Protein AF-0000000082643698 (afdb_homodimer)

pLDDT: mean 90.29, std 14.69, range [41.0, 98.88]

Secondary structure (DSSP, 8-state):
-B--TTS---TTSS--S--EEEE--SSEEEEEE-TT--EEEEE--SSS--EEEEE-TTEE--TTT--TT---TT----SEE-TTS---EEEEEEETTEEEEEETTTTEEEEEETTTTEEEEEEBSS--EEEEEEETTEEEEEE-TTSSSS---TT-S-EEEEEPP---/-B--TTS---TTSS--S--EEEE--SSEEEEEE-TT--EEEEE--SSS--EEEEE-TTEE--TTT--TT---TT----SEE-TTS---EEEEEEETTEEEEEETTTTEEEEEETTTTEEEEEEBSS--EEEEEEETTEEEEEE-TTSSSS---TT-S-EEEEEPP---

Solvent-accessible surface area (backbone atoms only — not comparable to full-atom values): 17062 Å² total; per-residue (Å²): 105,68,37,38,75,81,50,42,47,41,89,85,34,85,58,85,65,71,34,57,31,26,31,15,37,45,27,44,37,16,61,31,57,46,97,88,67,50,37,33,36,24,17,33,38,93,79,26,30,17,33,36,33,74,61,47,82,70,34,33,41,32,37,91,80,42,58,48,87,46,85,54,90,83,42,48,64,50,78,41,52,44,54,87,40,57,39,44,37,19,14,30,27,57,58,96,66,30,40,40,32,17,9,38,72,55,18,21,30,35,38,34,37,66,84,79,69,47,69,47,78,55,38,45,54,61,48,21,18,30,24,43,43,70,56,93,67,29,35,35,37,31,26,26,19,63,66,81,80,44,78,62,56,89,55,46,14,36,34,34,48,40,68,56,68,88,80,123,103,67,37,36,76,83,50,43,48,40,87,83,36,84,60,86,66,70,34,58,31,25,32,16,35,45,27,42,36,17,60,30,56,47,96,87,69,49,37,33,36,24,18,35,38,92,78,24,31,18,32,36,33,74,60,48,82,71,32,32,42,33,37,92,79,41,58,50,87,45,84,53,90,83,40,49,62,50,76,42,52,44,53,88,40,57,38,43,39,19,13,29,29,57,58,94,65,28,39,40,33,17,9,39,71,56,18,21,30,36,38,34,36,64,84,79,70,48,71,47,78,56,37,46,53,61,48,22,18,29,24,43,43,68,57,95,68,29,36,33,37,30,23,26,18,62,68,80,80,44,79,60,58,91,54,47,14,36,33,36,47,40,68,56,69,88,80,123

Radius of gyration: 19.07 Å; Cα contacts (8 Å, |Δi|>4): 976; chains: 2; bounding box: 50×53×41 Å

InterPro domains:
  IPR011041 Soluble quinoprotein glucose/sorbosone dehydrogenase, beta-propeller domain superfamily [SSF50952] (6-149)
  IPR011042 Six-bladed beta-propeller, TolB-like [G3DSA:2.120.10.30] (1-164)
  IPR012938 Glucose/Sorbosone dehydrogenase [PF07995] (1-149)

Sequence (336 aa):
MRMNLDGTIPDDNPYSNSLVYSYGHRNPQGLAWDEAGQLYSSEHGSSAHDEINLIKPKGNYGWPFIQGNEKEDGMIAPLFHSGDHTWAPSGIAYHNGILYVAQLRGEGVLAFDLKNKTYKQIVSNVGRVRDIFILRDHLFFVTNNTDGRGVPSNHDDKFIKMPIPKAFMRMNLDGTIPDDNPYSNSLVYSYGHRNPQGLAWDEAGQLYSSEHGSSAHDEINLIKPKGNYGWPFIQGNEKEDGMIAPLFHSGDHTWAPSGIAYHNGILYVAQLRGEGVLAFDLKNKTYKQIVSNVGRVRDIFILRDHLFFVTNNTDGRGVPSNHDDKFIKMPIPKAF

Organism: NCBI:txid247480

Structure (mmCIF, N/CA/C/O backbone):
data_AF-0000000082643698-model_v1
#
loop_
_entity.id
_entity.type
_entity.pdbx_description
1 polymer 'Glucose/arabinose dehydrogenase'
#
loop_
_atom_site.group_PDB
_atom_site.id
_atom_site.type_symbol
_atom_site.label_atom_id
_atom_site.label_alt_id
_atom_site.label_comp_id
_atom_site.label_asym_id
_atom_site.label_entity_id
_atom_site.label_seq_id
_atom_site.pdbx_PDB_ins_code
_atom_site.Cartn_x
_atom_site.Cartn_y
_atom_site.Cartn_z
_atom_site.occupancy
_atom_site.B_iso_or_equiv
_atom_site.auth_seq_id
_atom_site.auth_comp_id
_atom_site.auth_asym_id
_atom_site.auth_atom_id
_atom_site.pdbx_PDB_model_num
ATOM 1 N N . MET A 1 1 ? 20.328 10.984 -3.26 1 45.41 1 MET A N 1
ATOM 2 C CA . MET A 1 1 ? 19.969 12.18 -2.498 1 45.41 1 MET A CA 1
ATOM 3 C C . MET A 1 1 ? 19.828 11.852 -1.015 1 45.41 1 MET A C 1
ATOM 5 O O . MET A 1 1 ? 19.25 10.82 -0.654 1 45.41 1 MET A O 1
ATOM 9 N N . ARG A 1 2 ? 20.734 12.492 -0.299 1 48.81 2 ARG A N 1
ATOM 10 C CA . ARG A 1 2 ? 20.781 12.227 1.136 1 48.81 2 ARG A CA 1
ATOM 11 C C . ARG A 1 2 ? 19.875 13.188 1.899 1 48.81 2 ARG A C 1
ATOM 13 O O . ARG A 1 2 ? 19.828 14.375 1.588 1 48.81 2 ARG A O 1
ATOM 20 N N . MET A 1 3 ? 18.719 12.758 2.324 1 50.44 3 MET A N 1
ATOM 21 C CA . MET A 1 3 ? 17.969 13.578 3.264 1 50.44 3 MET A CA 1
ATOM 22 C C . MET A 1 3 ? 18.406 13.312 4.699 1 50.44 3 MET A C 1
ATOM 24 O O . MET A 1 3 ? 18.844 12.211 5.023 1 50.44 3 MET A O 1
ATOM 28 N N . ASN A 1 4 ? 18.734 14.367 5.328 1 47 4 ASN A N 1
ATOM 29 C CA . ASN A 1 4 ? 18.938 14.164 6.758 1 47 4 ASN A CA 1
ATOM 30 C C . ASN A 1 4 ? 17.75 13.461 7.402 1 47 4 ASN A C 1
ATOM 32 O O . ASN A 1 4 ? 16.625 13.539 6.895 1 47 4 ASN A O 1
ATOM 36 N N . LEU A 1 5 ? 18 12.703 8.422 1 43.34 5 LEU A N 1
ATOM 37 C CA . LEU A 1 5 ? 17 11.945 9.148 1 43.34 5 LEU A CA 1
ATOM 38 C C . LEU A 1 5 ? 15.797 12.82 9.492 1 43.34 5 LEU A C 1
ATOM 40 O O . LEU A 1 5 ? 14.672 12.32 9.617 1 43.34 5 LEU A O 1
ATOM 44 N N . ASP A 1 6 ? 16.062 14.047 9.758 1 41.44 6 ASP A N 1
ATOM 45 C CA . ASP A 1 6 ? 14.992 14.945 10.18 1 41.44 6 ASP A CA 1
ATOM 46 C C . ASP A 1 6 ? 14.219 15.492 8.984 1 41.44 6 ASP A C 1
ATOM 48 O O . ASP A 1 6 ? 13.375 16.375 9.133 1 41.44 6 ASP A O 1
ATOM 52 N N . GLY A 1 7 ? 14.375 14.883 7.84 1 48.72 7 GLY A N 1
ATOM 53 C CA . GLY A 1 7 ? 13.703 15.312 6.621 1 48.72 7 GLY A CA 1
ATOM 54 C C . GLY A 1 7 ? 14.398 16.469 5.934 1 48.72 7 GLY A C 1
ATOM 55 O O . GLY A 1 7 ? 14 16.891 4.844 1 48.72 7 GLY A O 1
ATOM 56 N N . THR A 1 8 ? 15.32 17.094 6.762 1 50.56 8 THR A N 1
ATOM 57 C CA . THR A 1 8 ? 16.016 18.25 6.191 1 50.56 8 THR A CA 1
ATOM 58 C C . THR A 1 8 ? 17.094 17.797 5.207 1 50.56 8 THR A C 1
ATOM 60 O O . THR A 1 8 ? 17.438 16.625 5.164 1 50.56 8 THR A O 1
ATOM 63 N N . ILE A 1 9 ? 17.047 18.531 4.047 1 52.75 9 ILE A N 1
ATOM 64 C CA . ILE A 1 9 ? 18.047 18.312 3.006 1 52.75 9 ILE A CA 1
ATOM 65 C C . ILE A 1 9 ? 19.422 18.797 3.486 1 52.75 9 ILE A C 1
ATOM 67 O O . ILE A 1 9 ? 19.531 19.906 4.031 1 52.75 9 ILE A O 1
ATOM 71 N N . PRO A 1 10 ? 20.359 17.938 3.656 1 52.38 10 PRO A N 1
ATOM 72 C CA . PRO A 1 10 ? 21.688 18.453 4.008 1 52.38 10 PRO A CA 1
ATOM 73 C C . PRO A 1 10 ? 22.047 19.719 3.232 1 52.38 10 PRO A C 1
ATOM 75 O O . PRO A 1 10 ? 21.531 19.953 2.139 1 52.38 10 PRO A O 1
ATOM 78 N N . ASP A 1 11 ? 22.688 20.594 3.926 1 48.66 11 ASP A N 1
ATOM 79 C CA . ASP A 1 11 ? 23.188 21.859 3.375 1 48.66 11 ASP A CA 1
ATOM 80 C C . ASP A 1 11 ? 23.688 21.672 1.947 1 48.66 11 ASP A C 1
ATOM 82 O O . ASP A 1 11 ? 23.625 22.594 1.134 1 48.66 11 ASP A O 1
ATOM 86 N N . ASP A 1 12 ? 24.281 20.531 1.711 1 46.25 12 ASP A N 1
ATOM 87 C CA . ASP A 1 12 ? 24.875 20.359 0.384 1 46.25 12 ASP A CA 1
ATOM 88 C C . ASP A 1 12 ? 23.812 19.891 -0.619 1 46.25 12 ASP A C 1
ATOM 90 O O . ASP A 1 12 ? 24.141 19.562 -1.762 1 46.25 12 ASP A O 1
ATOM 94 N N . ASN A 1 13 ? 22.656 19.609 -0.076 1 50 13 ASN A N 1
ATOM 95 C CA . ASN A 1 13 ? 21.578 19.25 -0.992 1 50 13 ASN A CA 1
ATOM 96 C C . ASN A 1 13 ? 21.078 20.469 -1.776 1 50 13 ASN A C 1
ATOM 98 O O . ASN A 1 13 ? 20.75 21.5 -1.189 1 50 13 ASN A O 1
ATOM 102 N N . PRO A 1 14 ? 21.391 20.547 -2.994 1 46 14 PRO A N 1
ATOM 103 C CA . PRO A 1 14 ? 21.047 21.719 -3.811 1 46 14 PRO A CA 1
ATOM 104 C C . PRO A 1 14 ? 19.594 22.156 -3.613 1 46 14 PRO A C 1
ATOM 106 O O . PRO A 1 14 ? 19.188 23.219 -4.117 1 46 14 PRO A O 1
ATOM 109 N N . TYR A 1 15 ? 18.719 21.203 -3.123 1 49.41 15 TYR A N 1
ATOM 110 C CA . TYR A 1 15 ? 17.344 21.688 -3.037 1 49.41 15 TYR A CA 1
ATOM 111 C C . TYR A 1 15 ? 17.109 22.422 -1.725 1 49.41 15 TYR A C 1
ATOM 113 O O . TYR A 1 15 ? 17.391 21.891 -0.647 1 49.41 15 TYR A O 1
ATOM 121 N N . SER A 1 16 ? 17.312 23.625 -1.645 1 49.94 16 SER A N 1
ATOM 122 C CA . SER A 1 16 ? 17.156 24.547 -0.53 1 49.94 16 SER A CA 1
ATOM 123 C C . SER A 1 16 ? 15.93 24.188 0.311 1 49.94 16 SER A C 1
ATOM 125 O O . SER A 1 16 ? 15.898 24.453 1.514 1 49.94 16 SER A O 1
ATOM 127 N N . ASN A 1 17 ? 14.758 23.781 -0.276 1 61 17 ASN A N 1
ATOM 128 C CA . ASN A 1 17 ? 13.438 23.781 0.348 1 61 17 ASN A CA 1
ATOM 129 C C . ASN A 1 17 ? 13.047 22.375 0.827 1 61 17 ASN A C 1
ATOM 131 O O . ASN A 1 17 ? 13.594 21.391 0.362 1 61 17 ASN A O 1
ATOM 135 N N . SER A 1 18 ? 12.414 22.312 1.98 1 73.44 18 SER A N 1
ATOM 136 C CA . SER A 1 18 ? 11.93 21.109 2.654 1 73.44 18 SER A CA 1
ATOM 137 C C . SER A 1 18 ? 11.25 20.156 1.673 1 73.44 18 SER A C 1
ATOM 139 O O . SER A 1 18 ? 10.461 20.594 0.824 1 73.44 18 SER A O 1
ATOM 141 N N . LEU A 1 19 ? 11.719 18.891 1.665 1 87.44 19 LEU A N 1
ATOM 142 C CA . LEU A 1 19 ? 11.07 17.875 0.851 1 87.44 19 LEU A CA 1
ATOM 143 C C . LEU A 1 19 ? 9.773 17.391 1.501 1 87.44 19 LEU A C 1
ATOM 145 O O . LEU A 1 19 ? 9.023 16.625 0.9 1 87.44 19 LEU A O 1
ATOM 149 N N . VAL A 1 20 ? 9.609 17.953 2.688 1 89.81 20 VAL A N 1
ATOM 150 C CA . VAL A 1 20 ? 8.406 17.531 3.402 1 89.81 20 VAL A CA 1
ATOM 151 C C . VAL A 1 20 ? 7.172 18.156 2.744 1 89.81 20 VAL A C 1
ATOM 153 O O . VAL A 1 20 ? 7.051 19.375 2.66 1 89.81 20 VAL A O 1
ATOM 156 N N . TYR A 1 21 ? 6.371 17.328 2.316 1 92.88 21 TYR A N 1
ATOM 157 C CA . TYR A 1 21 ? 5.133 17.734 1.663 1 92.88 21 TYR A CA 1
ATOM 158 C C . TYR A 1 21 ? 4.047 18.031 2.691 1 92.88 21 TYR A C 1
ATOM 160 O O . TYR A 1 21 ? 3.336 19.031 2.586 1 92.88 21 TYR A O 1
ATOM 168 N N . SER A 1 22 ? 3.928 17.188 3.67 1 94.44 22 SER A N 1
ATOM 169 C CA . SER A 1 22 ? 3.031 17.359 4.809 1 94.44 22 SER A CA 1
ATOM 170 C C . SER A 1 22 ? 3.521 16.562 6.016 1 94.44 22 SER A C 1
ATOM 172 O O . SER A 1 22 ? 4.418 15.719 5.895 1 94.44 22 SER A O 1
ATOM 174 N N . TYR A 1 23 ? 2.922 16.875 7.148 1 93.56 23 TYR A N 1
ATOM 175 C CA . TYR A 1 23 ? 3.371 16.219 8.375 1 93.56 23 TYR A CA 1
ATOM 176 C C . TYR A 1 23 ? 2.225 16.078 9.367 1 93.56 23 TYR A C 1
ATOM 178 O O . TYR A 1 23 ? 1.078 16.406 9.055 1 93.56 23 TYR A O 1
ATOM 186 N N . GLY A 1 24 ? 2.609 15.5 10.516 1 94.81 24 GLY A N 1
ATOM 187 C CA . GLY A 1 24 ? 1.58 15.234 11.508 1 94.81 24 GLY A CA 1
ATOM 188 C C . GLY A 1 24 ? 0.743 14.016 11.195 1 94.81 24 GLY A C 1
ATOM 189 O O . GLY A 1 24 ? -0.45 13.977 11.5 1 94.81 24 GLY A O 1
ATOM 190 N N . HIS A 1 25 ? 1.268 13.078 10.492 1 96.62 25 HIS A N 1
ATOM 191 C CA . HIS A 1 25 ? 0.6 11.82 10.164 1 96.62 25 HIS A CA 1
ATOM 192 C C . HIS A 1 25 ? 0.922 10.742 11.188 1 96.62 25 HIS A C 1
ATOM 194 O O . HIS A 1 25 ? 1.999 10.75 11.789 1 96.62 25 HIS A O 1
ATOM 200 N N . ARG A 1 26 ? 0.011 9.836 11.336 1 96.62 26 ARG A N 1
ATOM 201 C CA . ARG A 1 26 ? 0.28 8.648 12.141 1 96.62 26 ARG A CA 1
ATOM 202 C C . ARG A 1 26 ? 0.123 7.379 11.312 1 96.62 26 ARG A C 1
ATOM 204 O O . ARG A 1 26 ? -0.992 7.008 10.938 1 96.62 26 ARG A O 1
ATOM 211 N N . ASN A 1 27 ? 1.223 6.699 11.102 1 97.62 27 ASN A N 1
ATOM 212 C CA . ASN A 1 27 ? 1.25 5.371 10.492 1 97.62 27 ASN A CA 1
ATOM 213 C C . ASN A 1 27 ? 0.434 5.328 9.203 1 97.62 27 ASN A C 1
ATOM 215 O O . ASN A 1 27 ? -0.513 4.551 9.086 1 97.62 27 ASN A O 1
ATOM 219 N N . PRO A 1 28 ? 0.76 6.281 8.258 1 98.38 28 PRO A N 1
ATOM 220 C CA . PRO A 1 28 ? 0.074 6.227 6.965 1 98.38 28 PRO A CA 1
ATOM 221 C C . PRO A 1 28 ? 0.319 4.918 6.223 1 98.38 28 PRO A C 1
ATOM 223 O O . PRO A 1 28 ? 1.405 4.34 6.32 1 98.38 28 PRO A O 1
ATOM 226 N N . GLN A 1 29 ? -0.662 4.457 5.387 1 98.75 29 GLN A N 1
ATOM 227 C CA . GLN A 1 29 ? -0.607 3.111 4.832 1 98.75 29 GLN A CA 1
ATOM 228 C C . GLN A 1 29 ? -0.703 3.141 3.309 1 98.75 29 GLN A C 1
ATOM 230 O O . GLN A 1 29 ? -0.063 2.338 2.625 1 98.75 29 GLN A O 1
ATOM 235 N N . GLY A 1 30 ? -1.58 3.963 2.738 1 98.62 30 GLY A N 1
ATOM 236 C CA . GLY A 1 30 ? -1.776 3.992 1.298 1 98.62 30 GLY A CA 1
ATOM 237 C C . GLY A 1 30 ? -1.972 5.395 0.751 1 98.62 30 GLY A C 1
ATOM 238 O O . GLY A 1 30 ? -2.398 6.293 1.476 1 98.62 30 GLY A O 1
ATOM 239 N N . LEU A 1 31 ? -1.693 5.59 -0.542 1 98 31 LEU A N 1
ATOM 240 C CA . LEU A 1 31 ? -1.837 6.852 -1.258 1 98 31 LEU A CA 1
ATOM 241 C C . LEU A 1 31 ? -2.66 6.668 -2.527 1 98 31 LEU A C 1
ATOM 243 O O . LEU A 1 31 ? -2.516 5.664 -3.227 1 98 31 LEU A O 1
ATOM 247 N N . ALA A 1 32 ? -3.475 7.629 -2.828 1 97.06 32 ALA A N 1
ATOM 248 C CA . ALA A 1 32 ? -4.223 7.648 -4.082 1 97.06 32 ALA A CA 1
ATOM 249 C C . ALA A 1 32 ? -4.398 9.07 -4.598 1 97.06 32 ALA A C 1
ATOM 251 O O . ALA A 1 32 ? -4.492 10.016 -3.809 1 97.06 32 ALA A O 1
ATOM 252 N N . TRP A 1 33 ? -4.484 9.242 -5.863 1 94.94 33 TRP A N 1
ATOM 253 C CA . TRP A 1 33 ? -4.738 10.516 -6.527 1 94.94 33 TRP A CA 1
ATOM 254 C C . TRP A 1 33 ? -6.02 10.453 -7.348 1 94.94 33 TRP A C 1
ATOM 256 O O . TRP A 1 33 ? -6.312 9.438 -7.984 1 94.94 33 TRP A O 1
ATOM 266 N N . ASP A 1 34 ? -6.672 11.57 -7.328 1 95.5 34 ASP A N 1
ATOM 267 C CA . ASP A 1 34 ? -7.805 11.664 -8.242 1 95.5 34 ASP A CA 1
ATOM 268 C C . ASP A 1 34 ? -7.414 12.391 -9.531 1 95.5 34 ASP A C 1
ATOM 270 O O . ASP A 1 34 ? -6.246 12.734 -9.727 1 95.5 34 ASP A O 1
ATOM 274 N N . GLU A 1 35 ? -8.398 12.539 -10.422 1 92.44 35 GLU A N 1
ATOM 275 C CA . GLU A 1 35 ? -8.117 13.086 -11.75 1 92.44 35 GLU A CA 1
ATOM 276 C C . GLU A 1 35 ? -7.746 14.562 -11.68 1 92.44 35 GLU A C 1
ATOM 278 O O . GLU A 1 35 ? -7.098 15.094 -12.578 1 92.44 35 GLU A O 1
ATOM 283 N N . ALA A 1 36 ? -8.148 15.227 -10.633 1 93.75 36 ALA A N 1
ATOM 284 C CA . ALA A 1 36 ? -7.875 16.656 -10.477 1 93.75 36 ALA A CA 1
ATOM 285 C C . ALA A 1 36 ? -6.539 16.891 -9.781 1 93.75 36 ALA A C 1
ATOM 287 O O . ALA A 1 36 ? -6.133 18.031 -9.562 1 93.75 36 ALA A O 1
ATOM 288 N N . GLY A 1 37 ? -5.91 15.836 -9.367 1 91.94 37 GLY A N 1
ATOM 289 C CA . GLY A 1 37 ? -4.598 15.953 -8.75 1 91.94 37 GLY A CA 1
ATOM 290 C C . GLY A 1 37 ? -4.656 16.031 -7.234 1 91.94 37 GLY A C 1
ATOM 291 O O . GLY A 1 37 ? -3.66 16.344 -6.586 1 91.94 37 GLY A O 1
ATOM 292 N N . GLN A 1 38 ? -5.801 15.711 -6.695 1 95.56 38 GLN A N 1
ATOM 293 C CA . GLN A 1 38 ? -5.906 15.664 -5.238 1 95.56 38 GLN A CA 1
ATOM 294 C C . GLN A 1 38 ? -5.34 14.352 -4.691 1 95.56 38 GLN A C 1
ATOM 296 O O . GLN A 1 38 ? -5.543 13.289 -5.277 1 95.56 38 GLN A O 1
ATOM 301 N N . LEU A 1 39 ? -4.664 14.484 -3.559 1 96.88 39 LEU A N 1
ATOM 302 C CA . LEU A 1 39 ? -3.994 13.352 -2.926 1 96.88 39 LEU A CA 1
ATOM 303 C C . LEU A 1 39 ? -4.738 12.914 -1.667 1 96.88 39 LEU A C 1
ATOM 305 O O . LEU A 1 39 ? -5.113 13.75 -0.842 1 96.88 39 LEU A O 1
ATOM 309 N N . TYR A 1 40 ? -4.953 11.602 -1.549 1 98.5 40 TYR A N 1
ATOM 310 C CA . TYR A 1 40 ? -5.602 11.016 -0.38 1 98.5 40 TYR A CA 1
ATOM 311 C C . TYR A 1 40 ? -4.695 9.992 0.295 1 98.5 40 TYR A C 1
ATOM 313 O O . TYR A 1 40 ? -3.832 9.398 -0.352 1 98.5 40 TYR A O 1
ATOM 321 N N . SER A 1 41 ? -4.945 9.812 1.581 1 98.62 41 SER A N 1
ATOM 322 C CA . SER A 1 41 ? -4.16 8.836 2.328 1 98.62 41 SER A CA 1
ATOM 323 C C . SER A 1 41 ? -5.027 8.086 3.33 1 98.62 41 SER A C 1
ATOM 325 O O . SER A 1 41 ? -5.992 8.633 3.859 1 98.62 41 SER A O 1
ATOM 327 N N . SER A 1 42 ? -4.734 6.805 3.488 1 98.88 42 SER A N 1
ATOM 328 C CA . SER A 1 42 ? -5.273 6 4.578 1 98.88 42 SER A CA 1
ATOM 329 C C . SER A 1 42 ? -4.285 5.891 5.73 1 98.88 42 SER A C 1
ATOM 331 O O . SER A 1 42 ? -3.09 5.68 5.512 1 98.88 42 SER A O 1
ATOM 333 N N . GLU A 1 43 ? -4.762 6.059 6.984 1 98.69 43 GLU A N 1
ATOM 334 C CA . GLU A 1 43 ? -3.854 6.109 8.125 1 98.69 43 GLU A CA 1
ATOM 335 C C . GLU A 1 43 ? -4.426 5.352 9.32 1 98.69 43 GLU A C 1
ATOM 337 O O . GLU A 1 43 ? -5.625 5.434 9.594 1 98.69 43 GLU A O 1
ATOM 342 N N . HIS A 1 44 ? -3.5 4.617 9.992 1 98.5 44 HIS A N 1
ATOM 343 C CA . HIS A 1 44 ? -3.902 3.996 11.25 1 98.5 44 HIS A CA 1
ATOM 344 C C . HIS A 1 44 ? -3.977 5.023 12.375 1 98.5 44 HIS A C 1
ATOM 346 O O . HIS A 1 44 ? -3.1 5.879 12.5 1 98.5 44 HIS A O 1
ATOM 352 N N . GLY A 1 45 ? -5.012 4.891 13.156 1 96.69 45 GLY A N 1
ATOM 353 C CA . GLY A 1 45 ? -5 5.578 14.438 1 96.69 45 GLY A CA 1
ATOM 354 C C . GLY A 1 45 ? -4.254 4.812 15.516 1 96.69 45 GLY A C 1
ATOM 355 O O . GLY A 1 45 ? -3.686 3.75 15.25 1 96.69 45 GLY A O 1
ATOM 356 N N . SER A 1 46 ? -4.168 5.375 16.703 1 90.81 46 SER A N 1
ATOM 357 C CA . SER A 1 46 ? -3.494 4.719 17.812 1 90.81 46 SER A CA 1
ATOM 358 C C . SER A 1 46 ? -4.336 3.578 18.375 1 90.81 46 SER A C 1
ATOM 360 O O . SER A 1 46 ? -3.857 2.447 18.5 1 90.81 46 SER A O 1
ATOM 362 N N . SER A 1 47 ? -5.438 3.854 18.781 1 93.5 47 SER A N 1
ATOM 363 C CA . SER A 1 47 ? -6.512 2.943 19.172 1 93.5 47 SER A CA 1
ATOM 364 C C . SER A 1 47 ? -7.816 3.293 18.453 1 93.5 47 SER A C 1
ATOM 366 O O . SER A 1 47 ? -8.594 4.113 18.953 1 93.5 47 SER A O 1
ATOM 368 N N . ALA A 1 48 ? -8.062 2.566 17.359 1 96.25 48 ALA A N 1
ATOM 369 C CA . ALA A 1 48 ? -9.125 3.004 16.469 1 96.25 48 ALA A CA 1
ATOM 370 C C . ALA A 1 48 ? -8.867 4.418 15.953 1 96.25 48 ALA A C 1
ATOM 372 O O . ALA A 1 48 ? -7.73 4.766 15.625 1 96.25 48 ALA A O 1
ATOM 373 N N . HIS A 1 49 ? -9.922 5.109 15.547 1 97.94 49 HIS A N 1
ATOM 374 C CA . HIS A 1 49 ? -9.758 6.445 14.992 1 97.94 49 HIS A CA 1
ATOM 375 C C . HIS A 1 49 ? -8.859 6.422 13.758 1 97.94 49 HIS A C 1
ATOM 377 O O . HIS A 1 49 ? -7.984 7.277 13.609 1 97.94 49 HIS A O 1
ATOM 383 N N . ASP A 1 50 ? -8.977 5.375 13.016 1 98.81 50 ASP A N 1
ATOM 384 C CA . ASP A 1 50 ? -8.336 5.383 11.695 1 98.81 50 ASP A CA 1
ATOM 385 C C . ASP A 1 50 ? -8.859 6.531 10.844 1 98.81 50 ASP A C 1
ATOM 387 O O . ASP A 1 50 ? -10.016 6.953 10.992 1 98.81 50 ASP A O 1
ATOM 391 N N . GLU A 1 51 ? -7.996 6.988 9.938 1 98.88 51 GLU A N 1
ATOM 392 C CA . GLU A 1 51 ? -8.383 8.203 9.227 1 98.88 51 GLU A CA 1
ATOM 393 C C . GLU A 1 51 ? -8.188 8.047 7.719 1 98.88 51 GLU A C 1
ATOM 395 O O . GLU A 1 51 ? -7.27 7.355 7.277 1 98.88 51 GLU A O 1
ATOM 400 N N . ILE A 1 52 ? -9.07 8.633 6.949 1 98.88 52 ILE A N 1
ATOM 401 C CA . ILE A 1 52 ? -8.875 8.969 5.543 1 98.88 52 ILE A CA 1
ATOM 402 C C . ILE A 1 52 ? -8.711 10.477 5.391 1 98.88 52 ILE A C 1
ATOM 404 O O . ILE A 1 52 ? -9.57 11.25 5.805 1 98.88 52 ILE A O 1
ATOM 408 N N . ASN A 1 53 ? -7.59 10.875 4.789 1 98.75 53 ASN A N 1
ATOM 409 C CA . ASN A 1 53 ? -7.246 12.289 4.734 1 98.75 53 ASN A CA 1
ATOM 410 C C . ASN A 1 53 ? -7.121 12.781 3.297 1 98.75 53 ASN A C 1
ATOM 412 O O . ASN A 1 53 ? -6.68 12.039 2.418 1 98.75 53 ASN A O 1
ATOM 416 N N . LEU A 1 54 ? -7.562 13.984 3.035 1 98.56 54 LEU A N 1
ATOM 417 C CA . LEU A 1 54 ? -7.145 14.766 1.874 1 98.56 54 LEU A CA 1
ATOM 418 C C . LEU A 1 54 ? -5.848 15.508 2.158 1 98.56 54 LEU A C 1
ATOM 420 O O . LEU A 1 54 ? -5.801 16.375 3.041 1 98.56 54 LEU A O 1
ATOM 424 N N . ILE A 1 55 ? -4.84 15.234 1.431 1 98 55 ILE A N 1
ATOM 425 C CA . ILE A 1 55 ? -3.506 15.711 1.765 1 98 55 ILE A CA 1
ATOM 426 C C . ILE A 1 55 ? -3.225 17.016 1.018 1 98 55 ILE A C 1
ATOM 428 O O . ILE A 1 55 ? -3.352 17.078 -0.208 1 98 55 ILE A O 1
ATOM 432 N N . LYS A 1 56 ? -2.801 18 1.758 1 96.69 56 LYS A N 1
ATOM 433 C CA . LYS A 1 56 ? -2.441 19.312 1.21 1 96.69 56 LYS A CA 1
ATOM 434 C C . LYS A 1 56 ? -0.962 19.609 1.428 1 96.69 56 LYS A C 1
ATOM 436 O O . LYS A 1 56 ? -0.396 19.25 2.461 1 96.69 56 LYS A O 1
ATOM 441 N N . PRO A 1 57 ? -0.384 20.328 0.451 1 93.5 57 PRO A N 1
ATOM 442 C CA . PRO A 1 57 ? 1.002 20.75 0.674 1 93.5 57 PRO A CA 1
ATOM 443 C C . PRO A 1 57 ? 1.173 21.578 1.947 1 93.5 57 PRO A C 1
ATOM 445 O O . PRO A 1 57 ? 0.355 22.453 2.232 1 93.5 57 PRO A O 1
ATOM 448 N N . LYS A 1 58 ? 2.156 21.234 2.732 1 92.44 58 LYS A N 1
ATOM 449 C CA . LYS A 1 58 ? 2.531 21.906 3.973 1 92.44 58 LYS A CA 1
ATOM 450 C C . LYS A 1 58 ? 1.47 21.703 5.051 1 92.44 58 LYS A C 1
ATOM 452 O O . LYS A 1 58 ? 1.475 22.406 6.066 1 92.44 58 LYS A O 1
ATOM 457 N N . GLY A 1 59 ? 0.596 20.828 4.781 1 95.44 59 GLY A N 1
ATOM 458 C CA . GLY A 1 59 ? -0.445 20.562 5.762 1 95.44 59 GLY A CA 1
ATOM 459 C C . GLY A 1 59 ? 0.075 19.891 7.02 1 95.44 59 GLY A C 1
ATOM 460 O O . GLY A 1 59 ? 0.977 19.062 6.957 1 95.44 59 GLY A O 1
ATOM 461 N N . ASN A 1 60 ? -0.544 20.266 8.141 1 95.75 60 ASN A N 1
ATOM 462 C CA . ASN A 1 60 ? -0.332 19.609 9.43 1 95.75 60 ASN A CA 1
ATOM 463 C C . ASN A 1 60 ? -1.547 18.781 9.852 1 95.75 60 ASN A C 1
ATOM 465 O O . ASN A 1 60 ? -2.596 19.344 10.18 1 95.75 60 ASN A O 1
ATOM 469 N N . TYR A 1 61 ? -1.397 17.531 10 1 97.12 61 TYR A N 1
ATOM 470 C CA . TYR A 1 61 ? -2.549 16.656 10.211 1 97.12 61 TYR A CA 1
ATOM 471 C C . TYR A 1 61 ? -2.686 16.281 11.68 1 97.12 61 TYR A C 1
ATOM 473 O O . TYR A 1 61 ? -3.51 15.438 12.031 1 97.12 61 TYR A O 1
ATOM 481 N N . GLY A 1 62 ? -1.835 16.875 12.43 1 95.69 62 GLY A N 1
ATOM 482 C CA . GLY A 1 62 ? -2.166 17.141 13.828 1 95.69 62 GLY A CA 1
ATOM 483 C C . GLY A 1 62 ? -1.63 16.078 14.766 1 95.69 62 GLY A C 1
ATOM 484 O O . GLY A 1 62 ? -1.603 16.266 15.984 1 95.69 62 GLY A O 1
ATOM 485 N N . TRP A 1 63 ? -1.257 14.875 14.336 1 94.12 63 TRP A N 1
ATOM 486 C CA . TRP A 1 63 ? -0.74 13.844 15.234 1 94.12 63 TRP A CA 1
ATOM 487 C C . TRP A 1 63 ? 0.545 14.312 15.906 1 94.12 63 TRP A C 1
ATOM 489 O O . TRP A 1 63 ? 1.439 14.852 15.258 1 94.12 63 TRP A O 1
ATOM 499 N N . PRO A 1 64 ? 0.718 14.125 17.172 1 94.44 64 PRO A N 1
ATOM 500 C CA . PRO A 1 64 ? -0.149 13.359 18.062 1 94.44 64 PRO A CA 1
ATOM 501 C C . PRO A 1 64 ? -1.097 14.258 18.875 1 94.44 64 PRO A C 1
ATOM 503 O O . PRO A 1 64 ? -1.607 13.844 19.906 1 94.44 64 PRO A O 1
ATOM 506 N N . PHE A 1 65 ? -1.358 15.414 18.484 1 94.88 65 PHE A N 1
ATOM 507 C CA . PHE A 1 65 ? -2.088 16.375 19.297 1 94.88 65 PHE A CA 1
ATOM 508 C C . PHE A 1 65 ? -3.592 16.234 19.094 1 94.88 65 PHE A C 1
ATOM 510 O O . PHE A 1 65 ? -4.371 16.422 20.031 1 94.88 65 PHE A O 1
ATOM 517 N N . ILE A 1 66 ? -4.023 15.914 17.828 1 96.5 66 ILE A N 1
ATOM 518 C CA . ILE A 1 66 ? -5.453 15.75 17.578 1 96.5 66 ILE A CA 1
ATOM 519 C C . ILE A 1 66 ? -5.695 14.477 16.781 1 96.5 66 ILE A C 1
ATOM 521 O O . ILE A 1 66 ? -4.793 13.984 16.094 1 96.5 66 ILE A O 1
ATOM 525 N N . GLN A 1 67 ? -6.922 13.922 16.828 1 96.38 67 GLN A N 1
ATOM 526 C CA . GLN A 1 67 ? -7.395 12.789 16.031 1 96.38 67 GLN A CA 1
ATOM 527 C C . GLN A 1 67 ? -8.906 12.859 15.828 1 96.38 67 GLN A C 1
ATOM 529 O O . GLN A 1 67 ? -9.609 13.523 16.594 1 96.38 67 GLN A O 1
ATOM 534 N N . GLY A 1 68 ? -9.297 12.148 14.836 1 96.5 68 GLY A N 1
ATOM 535 C CA . GLY A 1 68 ? -10.734 12.07 14.594 1 96.5 68 GLY A CA 1
ATOM 536 C C . GLY A 1 68 ? -11.391 13.422 14.438 1 96.5 68 GLY A C 1
ATOM 537 O O . GLY A 1 68 ? -10.961 14.234 13.609 1 96.5 68 GLY A O 1
ATOM 538 N N . ASN A 1 69 ? -12.305 13.75 15.352 1 96.56 69 ASN A N 1
ATOM 539 C CA . ASN A 1 69 ? -13.094 14.969 15.234 1 96.56 69 ASN A CA 1
ATOM 540 C C . ASN A 1 69 ? -12.461 16.125 16.016 1 96.56 69 ASN A C 1
ATOM 542 O O . ASN A 1 69 ? -12.984 17.234 16.031 1 96.56 69 ASN A O 1
ATOM 546 N N . GLU A 1 70 ? -11.43 15.891 16.609 1 97.38 70 GLU A N 1
ATOM 547 C CA . GLU A 1 70 ? -10.773 16.953 17.359 1 97.38 70 GLU A CA 1
ATOM 548 C C . GLU A 1 70 ? -10.234 18.031 16.438 1 97.38 70 GLU A C 1
ATOM 550 O O . GLU A 1 70 ? -9.898 17.75 15.281 1 97.38 70 GLU A O 1
ATOM 555 N N . LYS A 1 71 ? -10.203 19.328 16.984 1 97.19 71 LYS A N 1
ATOM 556 C CA . LYS A 1 71 ? -9.758 20.453 16.172 1 97.19 71 LYS A CA 1
ATOM 557 C C . LYS A 1 71 ? -8.727 21.297 16.922 1 97.19 71 LYS A C 1
ATOM 559 O O . LYS A 1 71 ? -8.797 21.438 18.141 1 97.19 71 LYS A O 1
ATOM 564 N N . GLU A 1 72 ? -7.797 21.828 16.219 1 97.5 72 GLU A N 1
ATOM 565 C CA . GLU A 1 72 ? -6.801 22.781 16.672 1 97.5 72 GLU A CA 1
ATOM 566 C C . GLU A 1 72 ? -6.359 23.703 15.523 1 97.5 72 GLU A C 1
ATOM 568 O O . GLU A 1 72 ? -6.254 23.266 14.375 1 97.5 72 GLU A O 1
ATOM 573 N N . ASP A 1 73 ? -6.086 24.953 15.867 1 97.62 73 ASP A N 1
ATOM 574 C CA . ASP A 1 73 ? -5.672 25.922 14.859 1 97.62 73 ASP A CA 1
ATOM 575 C C . ASP A 1 73 ? -4.414 25.453 14.133 1 97.62 73 ASP A C 1
ATOM 577 O O . ASP A 1 73 ? -3.457 25.016 14.766 1 97.62 73 ASP A O 1
ATOM 581 N N . GLY A 1 74 ? -4.531 25.547 12.859 1 97.12 74 GLY A N 1
ATOM 582 C CA . GLY A 1 74 ? -3.361 25.219 12.055 1 97.12 74 GLY A CA 1
ATOM 583 C C . GLY A 1 74 ? -3.246 23.75 11.727 1 97.12 74 GLY A C 1
ATOM 584 O O . GLY A 1 74 ? -2.305 23.328 11.047 1 97.12 74 GLY A O 1
ATOM 585 N N . MET A 1 75 ? -4.195 22.938 12.234 1 97.88 75 MET A N 1
ATOM 586 C CA . MET A 1 75 ? -4.18 21.5 11.977 1 97.88 75 MET A CA 1
ATOM 587 C C . MET A 1 75 ? -5.398 21.078 11.164 1 97.88 75 MET A C 1
ATOM 589 O O . MET A 1 75 ? -6.445 21.719 11.227 1 97.88 75 MET A O 1
ATOM 593 N N . ILE A 1 76 ? -5.273 20.031 10.422 1 98 76 ILE A N 1
ATOM 594 C CA . ILE A 1 76 ? -6.297 19.625 9.461 1 98 76 ILE A CA 1
ATOM 595 C C . ILE A 1 76 ? -6.984 18.359 9.953 1 98 76 ILE A C 1
ATOM 597 O O . ILE A 1 76 ? -6.32 17.359 10.258 1 98 76 ILE A O 1
ATOM 601 N N . ALA A 1 77 ? -8.266 18.359 10.039 1 97.94 77 ALA A N 1
ATOM 602 C CA . ALA A 1 77 ? -9.055 17.188 10.406 1 97.94 77 ALA A CA 1
ATOM 603 C C . ALA A 1 77 ? -9.195 16.219 9.227 1 97.94 77 ALA A C 1
ATOM 605 O O . ALA A 1 77 ? -9.141 16.641 8.07 1 97.94 77 ALA A O 1
ATOM 606 N N . PRO A 1 78 ? -9.43 14.969 9.547 1 98.62 78 PRO A N 1
ATOM 607 C CA . PRO A 1 78 ? -9.602 14.008 8.453 1 98.62 78 PRO A CA 1
ATOM 608 C C . PRO A 1 78 ? -10.953 14.141 7.758 1 98.62 78 PRO A C 1
ATOM 610 O O . PRO A 1 78 ? -11.883 14.719 8.32 1 98.62 78 PRO A O 1
ATOM 613 N N . LEU A 1 79 ? -10.977 13.625 6.496 1 98.56 79 LEU A N 1
ATOM 614 C CA . LEU A 1 79 ? -12.25 13.539 5.789 1 98.56 79 LEU A CA 1
ATOM 615 C C . LEU A 1 79 ? -13.18 12.547 6.465 1 98.56 79 LEU A C 1
ATOM 617 O O . LEU A 1 79 ? -14.391 12.781 6.547 1 98.56 79 LEU A O 1
ATOM 621 N N . PHE A 1 80 ? -12.648 11.383 6.789 1 98.75 80 PHE A N 1
ATOM 622 C CA . PHE A 1 80 ? -13.352 10.312 7.48 1 98.75 80 PHE A CA 1
ATOM 623 C C . PHE A 1 80 ? -12.516 9.766 8.633 1 98.75 80 PHE A C 1
ATOM 625 O O . PHE A 1 80 ? -11.281 9.773 8.57 1 98.75 80 PHE A O 1
ATOM 632 N N . HIS A 1 81 ? -13.117 9.273 9.602 1 98.62 81 HIS A N 1
ATOM 633 C CA . HIS A 1 81 ? -12.445 8.5 10.641 1 98.62 81 HIS A CA 1
ATOM 634 C C . HIS A 1 81 ? -13.344 7.387 11.172 1 98.62 81 HIS A C 1
ATOM 636 O O . HIS A 1 81 ? -14.562 7.449 11.031 1 98.62 81 HIS A O 1
ATOM 642 N N . SER A 1 82 ? -12.781 6.473 11.812 1 98.5 82 SER A N 1
ATOM 643 C CA . SER A 1 82 ? -13.5 5.242 12.133 1 98.5 82 SER A CA 1
ATOM 644 C C . SER A 1 82 ? -14.156 5.332 13.508 1 98.5 82 SER A C 1
ATOM 646 O O . SER A 1 82 ? -14.852 4.406 13.93 1 98.5 82 SER A O 1
ATOM 648 N N . GLY A 1 83 ? -13.953 6.461 14.211 1 97.62 83 GLY A N 1
ATOM 649 C CA . GLY A 1 83 ? -14.414 6.539 15.586 1 97.62 83 GLY A CA 1
ATOM 650 C C . GLY A 1 83 ? -13.844 5.449 16.469 1 97.62 83 GLY A C 1
ATOM 651 O O . GLY A 1 83 ? -12.633 5.266 16.547 1 97.62 83 GLY A O 1
ATOM 652 N N . ASP A 1 84 ? -14.758 4.625 17.062 1 96.69 84 ASP A N 1
ATOM 653 C CA . ASP A 1 84 ? -14.297 3.621 18.016 1 96.69 84 ASP A CA 1
ATOM 654 C C . ASP A 1 84 ? -14.07 2.275 17.328 1 96.69 84 ASP A C 1
ATOM 656 O O . ASP A 1 84 ? -13.656 1.308 17.969 1 96.69 84 ASP A O 1
ATOM 660 N N . HIS A 1 85 ? -14.25 2.232 16.062 1 96.5 85 HIS A N 1
ATOM 661 C CA . HIS A 1 85 ? -14.016 1.01 15.297 1 96.5 85 HIS A CA 1
ATOM 662 C C . HIS A 1 85 ? -12.617 0.997 14.695 1 96.5 85 HIS A C 1
ATOM 664 O O . HIS A 1 85 ? -12.016 2.053 14.477 1 96.5 85 HIS A O 1
ATOM 670 N N . THR A 1 86 ? -12.141 -0.167 14.562 1 98.06 86 THR A N 1
ATOM 671 C CA . THR A 1 86 ? -10.836 -0.294 13.922 1 98.06 86 THR A CA 1
ATOM 672 C C . THR A 1 86 ? -10.977 -0.871 12.516 1 98.06 86 THR A C 1
ATOM 674 O O . THR A 1 86 ? -11.391 -2.021 12.352 1 98.06 86 THR A O 1
ATOM 677 N N . TRP A 1 87 ? -10.695 -0.05 11.5 1 98.44 87 TRP A N 1
ATOM 678 C CA . TRP A 1 87 ? -10.594 -0.536 10.133 1 98.44 87 TRP A CA 1
ATOM 679 C C . TRP A 1 87 ? -9.234 -1.175 9.883 1 98.44 87 TRP A C 1
ATOM 681 O O . TRP A 1 87 ? -9.148 -2.293 9.367 1 98.44 87 TRP A O 1
ATOM 691 N N . ALA A 1 88 ? -8.203 -0.433 10.359 1 98.38 88 ALA A N 1
ATOM 692 C CA . ALA A 1 88 ? -6.816 -0.657 9.953 1 98.38 88 ALA A CA 1
ATOM 693 C C . ALA A 1 88 ? -6.668 -0.569 8.438 1 98.38 88 ALA A C 1
ATOM 695 O O . ALA A 1 88 ? -6.273 -1.541 7.785 1 98.38 88 ALA A O 1
ATOM 696 N N . PRO A 1 89 ? -6.969 0.645 7.945 1 98.81 89 PRO A N 1
ATOM 697 C CA . PRO A 1 89 ? -6.93 0.78 6.488 1 98.81 89 PRO A CA 1
ATOM 698 C C . PRO A 1 89 ? -5.531 0.583 5.914 1 98.81 89 PRO A C 1
ATOM 700 O O . PRO A 1 89 ? -4.535 0.825 6.605 1 98.81 89 PRO A O 1
ATOM 703 N N . SER A 1 90 ? -5.48 0.148 4.707 1 98.69 90 SER A N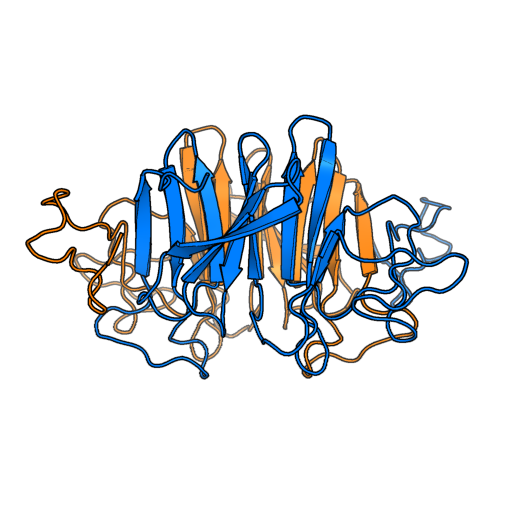 1
ATOM 704 C CA . SER A 1 90 ? -4.211 -0.101 4.027 1 98.69 90 SER A CA 1
ATOM 705 C C . SER A 1 90 ? -4.203 0.508 2.631 1 98.69 90 SER A C 1
ATOM 707 O O . SER A 1 90 ? -4.281 1.729 2.479 1 98.69 90 SER A O 1
ATOM 709 N N . GLY A 1 91 ? -4.102 -0.254 1.554 1 98.69 91 GLY A N 1
ATOM 710 C CA . GLY A 1 91 ? -4.105 0.301 0.209 1 98.69 91 GLY A CA 1
ATOM 711 C C . GLY A 1 91 ? -5.363 1.088 -0.108 1 98.69 91 GLY A C 1
ATOM 712 O O . GLY A 1 91 ? -6.438 0.788 0.416 1 98.69 91 GLY A O 1
ATOM 713 N N . ILE A 1 92 ? -5.25 2.018 -0.99 1 98.75 92 ILE A N 1
ATOM 714 C CA . ILE A 1 92 ? -6.328 2.934 -1.351 1 98.75 92 ILE A CA 1
ATOM 715 C C . ILE A 1 92 ? -6.27 3.234 -2.846 1 98.75 92 ILE A C 1
ATOM 717 O O . ILE A 1 92 ? -5.188 3.391 -3.412 1 98.75 92 ILE A O 1
ATOM 721 N N . ALA A 1 93 ? -7.457 3.289 -3.459 1 97.62 93 ALA A N 1
ATOM 722 C CA . ALA A 1 93 ? -7.605 3.678 -4.859 1 97.62 93 ALA A CA 1
ATOM 723 C C . ALA A 1 93 ? -8.781 4.637 -5.043 1 97.62 93 ALA A C 1
ATOM 725 O O . ALA A 1 93 ? -9.711 4.648 -4.234 1 97.62 93 ALA A O 1
ATOM 726 N N . TYR A 1 94 ? -8.664 5.445 -6.066 1 97.31 94 TYR A N 1
ATOM 727 C CA . TYR A 1 94 ? -9.734 6.379 -6.41 1 97.31 94 TYR A CA 1
ATOM 728 C C . TYR A 1 94 ? -10.367 6.016 -7.742 1 97.31 94 TYR A C 1
ATOM 730 O O . TYR A 1 94 ? -9.672 5.66 -8.695 1 97.31 94 TYR A O 1
ATOM 738 N N . HIS A 1 95 ? -11.711 6.113 -7.797 1 96.88 95 HIS A N 1
ATOM 739 C CA . HIS A 1 95 ? -12.438 5.941 -9.055 1 96.88 95 HIS A CA 1
ATOM 740 C C . HIS A 1 95 ? -13.773 6.672 -9.023 1 96.88 95 HIS A C 1
ATOM 742 O O . HIS A 1 95 ? -14.641 6.363 -8.195 1 96.88 95 HIS A O 1
ATOM 748 N N . ASN A 1 96 ? -13.953 7.672 -9.867 1 95.31 96 ASN A N 1
ATOM 749 C CA . ASN A 1 96 ? -15.211 8.367 -10.109 1 95.31 96 ASN A CA 1
ATOM 750 C C . ASN A 1 96 ? -15.812 8.914 -8.812 1 95.31 96 ASN A C 1
ATOM 752 O O . ASN A 1 96 ? -16.984 8.688 -8.531 1 95.31 96 ASN A O 1
ATOM 756 N N . GLY A 1 97 ? -15.062 9.516 -8.016 1 96.69 97 GLY A N 1
ATOM 757 C CA . GLY A 1 97 ? -15.555 10.219 -6.844 1 96.69 97 GLY A CA 1
ATOM 758 C C . GLY A 1 97 ? -15.617 9.352 -5.605 1 96.69 97 GLY A C 1
ATOM 759 O O . GLY A 1 97 ? -16.062 9.797 -4.547 1 96.69 97 GLY A O 1
ATOM 760 N N . ILE A 1 98 ? -15.172 8.109 -5.773 1 97.69 98 ILE A N 1
ATOM 761 C CA . ILE A 1 98 ? -15.211 7.152 -4.672 1 97.69 98 ILE A CA 1
ATOM 762 C C . ILE A 1 98 ? -13.797 6.695 -4.324 1 97.69 98 ILE A C 1
ATOM 764 O O . ILE A 1 98 ? -12.992 6.422 -5.215 1 97.69 98 ILE A O 1
ATOM 768 N N . LEU A 1 99 ? -13.469 6.676 -3.035 1 98.62 99 LEU A N 1
ATOM 769 C CA . LEU A 1 99 ? -12.258 6.012 -2.561 1 98.62 99 LEU A CA 1
ATOM 770 C C . LEU A 1 99 ? -12.555 4.574 -2.15 1 98.62 99 LEU A C 1
ATOM 772 O O . LEU A 1 99 ? -13.5 4.32 -1.398 1 98.62 99 LEU A O 1
ATOM 776 N N . TYR A 1 100 ? -11.82 3.689 -2.666 1 98.31 100 TYR A N 1
ATOM 777 C CA . TYR A 1 100 ? -11.836 2.289 -2.258 1 98.31 100 TYR A CA 1
ATOM 778 C C . TYR A 1 100 ? -10.641 1.961 -1.377 1 98.31 100 TYR A C 1
ATOM 780 O O . TYR A 1 100 ? -9.492 2.131 -1.793 1 98.31 100 TYR A O 1
ATOM 788 N N . VAL A 1 101 ? -10.922 1.496 -0.174 1 98.88 101 VAL A N 1
ATOM 789 C CA . VAL A 1 101 ? -9.867 1.356 0.826 1 98.88 101 VAL A CA 1
ATOM 790 C C . VAL A 1 101 ? -9.867 -0.067 1.377 1 98.88 101 VAL A C 1
ATOM 792 O O . VAL A 1 101 ? -10.883 -0.552 1.872 1 98.88 101 VAL A O 1
ATOM 795 N N . ALA A 1 102 ? -8.742 -0.696 1.243 1 98.81 102 ALA A N 1
ATOM 796 C CA . ALA A 1 102 ? -8.539 -2.023 1.819 1 98.81 102 ALA A CA 1
ATOM 797 C C . ALA A 1 102 ? -8.492 -1.959 3.344 1 98.81 102 ALA A C 1
ATOM 799 O O . ALA A 1 102 ? -8.125 -0.93 3.914 1 98.81 102 ALA A O 1
ATOM 800 N N . GLN A 1 103 ? -8.891 -3.051 3.949 1 98.44 103 GLN A N 1
ATOM 801 C CA . GLN A 1 103 ? -8.859 -3.146 5.406 1 98.44 103 GLN A CA 1
ATOM 802 C C . GLN A 1 103 ? -8.109 -4.395 5.859 1 98.44 103 GLN A C 1
ATOM 804 O O . GLN A 1 103 ? -8.352 -5.492 5.352 1 98.44 103 GLN A O 1
ATOM 809 N N . LEU A 1 104 ? -7.242 -4.145 6.832 1 98.31 104 LEU A N 1
ATOM 810 C CA . LEU A 1 104 ? -6.605 -5.293 7.469 1 98.31 104 LEU A CA 1
ATOM 811 C C . LEU A 1 104 ? -7.492 -5.867 8.562 1 98.31 104 LEU A C 1
ATOM 813 O O . LEU A 1 104 ? -8.078 -6.941 8.398 1 98.31 104 LEU A O 1
ATOM 817 N N . ARG A 1 105 ? -7.809 -5.082 9.57 1 97.56 105 ARG A N 1
ATOM 818 C CA . ARG A 1 105 ? -8.641 -5.57 10.656 1 97.56 105 ARG A CA 1
ATOM 819 C C . ARG A 1 105 ? -10.102 -5.68 10.227 1 97.56 105 ARG A C 1
ATOM 821 O O . ARG A 1 105 ? -10.805 -6.609 10.633 1 97.56 105 ARG A O 1
ATOM 828 N N . GLY A 1 106 ? -10.609 -4.746 9.477 1 96.94 106 GLY A N 1
ATOM 829 C CA . GLY A 1 106 ? -11.977 -4.785 8.992 1 96.94 106 GLY A CA 1
ATOM 830 C C . GLY A 1 106 ? -12.219 -5.891 7.984 1 96.94 106 GLY A C 1
ATOM 831 O O . GLY A 1 106 ? -13.367 -6.215 7.676 1 96.94 106 GLY A O 1
ATOM 832 N N . GLU A 1 107 ? -11.18 -6.473 7.461 1 95.94 107 GLU A N 1
ATOM 833 C CA . GLU A 1 107 ? -11.203 -7.602 6.539 1 95.94 107 GLU A CA 1
ATOM 834 C C . GLU A 1 107 ? -12.117 -7.32 5.344 1 95.94 107 GLU A C 1
ATOM 836 O O . GLU A 1 107 ? -13.211 -7.883 5.242 1 95.94 107 GLU A O 1
ATOM 841 N N . GLY A 1 108 ? -11.617 -6.73 4.352 1 95.88 108 GLY A N 1
ATOM 842 C CA . GLY A 1 108 ? -12.391 -6.395 3.166 1 95.88 108 GLY A CA 1
ATOM 843 C C . GLY A 1 108 ? -12.07 -5.023 2.609 1 95.88 108 GLY A C 1
ATOM 844 O O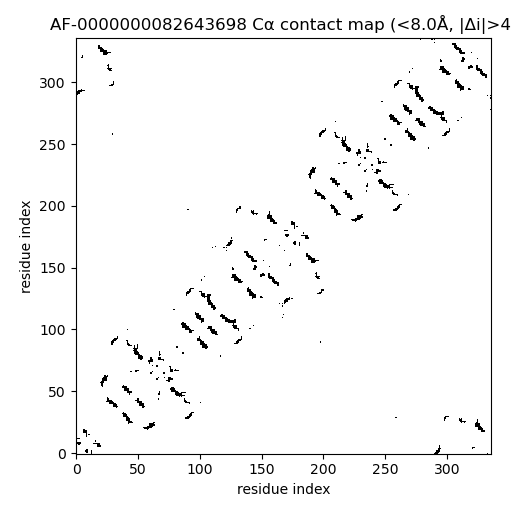 . GLY A 1 108 ? -10.93 -4.555 2.721 1 95.88 108 GLY A O 1
ATOM 845 N N . VAL A 1 109 ? -13.102 -4.492 1.882 1 97.94 109 VAL A N 1
ATOM 846 C CA . VAL A 1 109 ? -12.906 -3.207 1.217 1 97.94 109 VAL A CA 1
ATOM 847 C C . VAL A 1 109 ? -14.055 -2.264 1.565 1 97.94 109 VAL A C 1
ATOM 849 O O . VAL A 1 109 ? -15.227 -2.658 1.53 1 97.94 109 VAL A O 1
ATOM 852 N N . LEU A 1 110 ? -13.711 -1.047 1.975 1 98.31 110 LEU A N 1
ATOM 853 C CA . LEU A 1 110 ? -14.672 0.035 2.154 1 98.31 110 LEU A CA 1
ATOM 854 C C . LEU A 1 110 ? -14.688 0.951 0.936 1 98.31 110 LEU A C 1
ATOM 856 O O . LEU A 1 110 ? -13.656 1.192 0.316 1 98.31 110 LEU A O 1
ATOM 860 N N . ALA A 1 111 ? -15.891 1.458 0.633 1 98.38 111 ALA A N 1
ATOM 861 C CA . ALA A 1 111 ? -16.047 2.535 -0.339 1 98.38 111 ALA A CA 1
ATOM 862 C C . ALA A 1 111 ? -16.484 3.828 0.344 1 98.38 111 ALA A C 1
ATOM 864 O O . ALA A 1 111 ? -17.422 3.83 1.144 1 98.38 111 ALA A O 1
ATOM 865 N N . PHE A 1 112 ? -15.797 4.906 0.085 1 98.69 112 PHE A N 1
ATOM 866 C CA . PHE A 1 112 ? -16.094 6.219 0.642 1 98.69 112 PHE A CA 1
ATOM 867 C C . PHE A 1 112 ? -16.625 7.156 -0.439 1 98.69 112 PHE A C 1
ATOM 869 O O . PHE A 1 112 ? -15.922 7.453 -1.407 1 98.69 112 PHE A O 1
ATOM 876 N N . ASP A 1 113 ? -17.828 7.605 -0.316 1 98.38 113 ASP A N 1
ATOM 877 C CA . ASP A 1 113 ? -18.422 8.602 -1.203 1 98.38 113 ASP A CA 1
ATOM 878 C C . ASP A 1 113 ? -17.984 10.016 -0.81 1 98.38 113 ASP A C 1
ATOM 880 O O . ASP A 1 113 ? -18.438 10.547 0.205 1 98.38 113 ASP A O 1
ATOM 884 N N . LEU A 1 114 ? -17.156 10.594 -1.602 1 98.25 114 LEU A N 1
ATOM 885 C CA . LEU A 1 114 ? -16.547 11.875 -1.246 1 98.25 114 LEU A CA 1
ATOM 886 C C . LEU A 1 114 ? -17.578 13 -1.296 1 98.25 114 LEU A C 1
ATOM 888 O O . LEU A 1 114 ? -17.5 13.961 -0.527 1 98.25 114 LEU A O 1
ATOM 892 N N . LYS A 1 115 ? -18.484 12.906 -2.146 1 97.31 115 LYS A N 1
ATOM 893 C CA . LYS A 1 115 ? -19.5 13.938 -2.303 1 97.31 115 LYS A CA 1
ATOM 894 C C . LYS A 1 115 ? -20.5 13.906 -1.147 1 97.31 115 LYS A C 1
ATOM 896 O O . LYS A 1 115 ? -20.734 14.93 -0.505 1 97.31 115 LYS A O 1
ATOM 901 N N . ASN A 1 116 ? -21 12.727 -0.867 1 97.62 116 ASN A N 1
ATOM 902 C CA . ASN A 1 116 ? -22.062 12.609 0.129 1 97.62 116 ASN A CA 1
ATOM 903 C C . ASN A 1 116 ? -21.5 12.352 1.521 1 97.62 116 ASN A C 1
ATOM 905 O O . ASN A 1 116 ? -22.234 12.305 2.502 1 97.62 116 ASN A O 1
ATOM 909 N N . LYS A 1 117 ? -20.234 12.117 1.623 1 97.25 117 LYS A N 1
ATOM 910 C CA . LYS A 1 117 ? -19.516 11.961 2.887 1 97.25 117 LYS A CA 1
ATOM 911 C C . LYS A 1 117 ? -20.062 10.781 3.686 1 97.25 117 LYS A C 1
ATOM 913 O O . LYS A 1 117 ? -20.344 10.914 4.879 1 97.25 117 LYS A O 1
ATOM 918 N N . THR A 1 118 ? -20.234 9.703 3.039 1 97.69 118 THR A N 1
ATOM 919 C CA . THR A 1 118 ? -20.625 8.438 3.635 1 97.69 118 THR A CA 1
ATOM 920 C C . THR A 1 118 ? -19.719 7.305 3.152 1 97.69 118 THR A C 1
ATOM 922 O O . THR A 1 118 ? -18.938 7.488 2.219 1 97.69 118 THR A O 1
ATOM 925 N N . TYR A 1 119 ? -19.766 6.168 3.91 1 97.81 119 TYR A N 1
ATOM 926 C CA . TYR A 1 119 ? -19 5.016 3.459 1 97.81 119 TYR A CA 1
ATOM 927 C C . TYR A 1 119 ? -19.719 3.715 3.771 1 97.81 119 TYR A C 1
ATOM 929 O O . TYR A 1 119 ? -20.641 3.691 4.605 1 97.81 119 TYR A O 1
ATOM 937 N N . LYS A 1 120 ? -19.328 2.682 3.035 1 96.5 120 LYS A N 1
ATOM 938 C CA . LYS A 1 120 ? -19.953 1.374 3.23 1 96.5 120 LYS A CA 1
ATOM 939 C C . LYS A 1 120 ? -18.969 0.249 2.906 1 96.5 120 LYS A C 1
ATOM 941 O O . LYS A 1 120 ? -18.109 0.405 2.047 1 96.5 120 LYS A O 1
ATOM 946 N N . GLN A 1 121 ? -19.172 -0.841 3.586 1 96.44 121 GLN A N 1
ATOM 947 C CA . GLN A 1 121 ? -18.422 -2.053 3.256 1 96.44 121 GLN A CA 1
ATOM 948 C C . GLN A 1 121 ? -18.953 -2.682 1.967 1 96.44 121 GLN A C 1
ATOM 950 O O . GLN A 1 121 ? -20.141 -2.973 1.849 1 96.44 121 GLN A O 1
ATOM 955 N N . ILE A 1 122 ? -17.969 -2.945 1.003 1 95.38 122 ILE A N 1
ATOM 956 C CA . ILE A 1 122 ? -18.469 -3.443 -0.279 1 95.38 122 ILE A CA 1
ATOM 957 C C . ILE A 1 122 ? -17.891 -4.836 -0.541 1 95.38 122 ILE A C 1
ATOM 959 O O . ILE A 1 122 ? -18.375 -5.551 -1.428 1 95.38 122 ILE A O 1
ATOM 963 N N . VAL A 1 123 ? -16.859 -5.242 0.063 1 93.19 123 VAL A N 1
ATOM 964 C CA . VAL A 1 123 ? -16.297 -6.586 0.05 1 93.19 123 VAL A CA 1
ATOM 965 C C . VAL A 1 123 ? -16.125 -7.086 1.481 1 93.19 123 VAL A C 1
ATOM 967 O O . VAL A 1 123 ? -15.609 -6.363 2.34 1 93.19 123 VAL A O 1
ATOM 970 N N . SER A 1 124 ? -16.594 -8.266 1.75 1 93.12 124 SER A N 1
ATOM 971 C CA . SER A 1 124 ? -16.453 -8.875 3.068 1 93.12 124 SER A CA 1
ATOM 972 C C . SER A 1 124 ? -16.141 -10.359 2.957 1 93.12 124 SER A C 1
ATOM 974 O O . SER A 1 124 ? -16.172 -10.93 1.862 1 93.12 124 SER A O 1
ATOM 976 N N . ASN A 1 125 ? -15.641 -10.883 4.039 1 87.75 125 ASN A N 1
ATOM 977 C CA . ASN A 1 125 ? -15.422 -12.312 4.18 1 87.75 125 ASN A CA 1
ATOM 978 C C . ASN A 1 125 ? -14.305 -12.805 3.256 1 87.75 125 ASN A C 1
ATOM 980 O O . ASN A 1 125 ? -14.414 -13.867 2.65 1 87.75 125 ASN A O 1
ATOM 984 N N . VAL A 1 126 ? -13.242 -11.984 3.111 1 89.88 126 VAL A N 1
ATOM 985 C CA . VAL A 1 126 ? -12.125 -12.359 2.256 1 89.88 126 VAL A CA 1
ATOM 986 C C . VAL A 1 126 ? -10.828 -12.336 3.064 1 89.88 126 VAL A C 1
ATOM 988 O O . VAL A 1 126 ? -9.742 -12.539 2.514 1 89.88 126 VAL A O 1
ATOM 991 N N . GLY A 1 127 ? -10.961 -12.125 4.383 1 93.5 127 GLY A N 1
ATOM 992 C CA . GLY A 1 127 ? -9.781 -11.953 5.219 1 93.5 127 GLY A CA 1
ATOM 993 C C . GLY A 1 127 ? -9.164 -10.57 5.105 1 93.5 127 GLY A C 1
ATOM 994 O O . GLY A 1 127 ? -9.836 -9.617 4.711 1 93.5 127 GLY A O 1
ATOM 995 N N . ARG A 1 128 ? -7.863 -10.484 5.535 1 97.75 128 ARG A N 1
ATOM 996 C CA . ARG A 1 128 ? -7.113 -9.227 5.52 1 97.75 128 ARG A CA 1
ATOM 997 C C . ARG A 1 128 ? -6.793 -8.805 4.094 1 97.75 128 ARG A C 1
ATOM 999 O O . ARG A 1 128 ? -6.395 -9.625 3.268 1 97.75 128 ARG A O 1
ATOM 1006 N N . VAL A 1 129 ? -7.031 -7.609 3.766 1 97.62 129 VAL A N 1
ATOM 1007 C CA . VAL A 1 129 ? -6.723 -7.07 2.445 1 97.62 129 VAL A CA 1
ATOM 1008 C C . VAL A 1 129 ? -5.66 -5.98 2.566 1 97.62 129 VAL A C 1
ATOM 1010 O O . VAL A 1 129 ? -5.809 -5.043 3.355 1 97.62 129 VAL A O 1
ATOM 1013 N N . ARG A 1 130 ? -4.629 -6.074 1.779 1 98.81 130 ARG A N 1
ATOM 1014 C CA . ARG A 1 130 ? -3.447 -5.242 1.979 1 98.81 130 ARG A CA 1
ATOM 1015 C C . ARG A 1 130 ? -3.414 -4.09 0.983 1 98.81 130 ARG A C 1
ATOM 1017 O O . ARG A 1 130 ? -3.086 -2.957 1.346 1 98.81 130 ARG A O 1
ATOM 1024 N N . ASP A 1 131 ? -3.631 -4.391 -0.29 1 98.75 131 ASP A N 1
ATOM 1025 C CA . ASP A 1 131 ? -3.582 -3.354 -1.313 1 98.75 131 ASP A CA 1
ATOM 1026 C C . ASP A 1 131 ? -4.688 -3.551 -2.35 1 98.75 131 ASP A C 1
ATOM 1028 O O . ASP A 1 131 ? -5.234 -4.648 -2.48 1 98.75 131 ASP A O 1
ATOM 1032 N N . ILE A 1 132 ? -4.98 -2.459 -3.008 1 97.88 132 ILE A N 1
ATOM 1033 C CA . ILE A 1 132 ? -6.074 -2.451 -3.975 1 97.88 132 ILE A CA 1
ATOM 1034 C C . ILE A 1 132 ? -5.695 -1.588 -5.176 1 97.88 132 ILE A C 1
ATOM 1036 O O . ILE A 1 132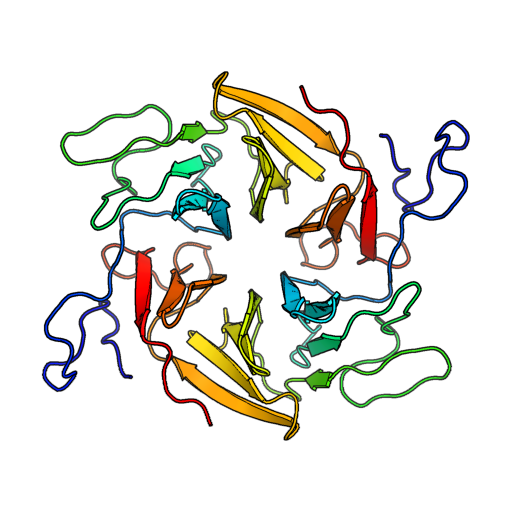 ? -4.906 -0.648 -5.047 1 97.88 132 ILE A O 1
ATOM 1040 N N . PHE A 1 133 ? -6.293 -1.95 -6.246 1 95.62 133 PHE A N 1
ATOM 1041 C CA . PHE A 1 133 ? -6.152 -1.196 -7.484 1 95.62 133 PHE A CA 1
ATOM 1042 C C . PHE A 1 133 ? -7.422 -1.285 -8.32 1 95.62 133 PHE A C 1
ATOM 1044 O O . PHE A 1 133 ? -8.094 -2.32 -8.336 1 95.62 133 PHE A O 1
ATOM 1051 N N . ILE A 1 134 ? -7.656 -0.174 -8.977 1 94.44 134 ILE A N 1
ATOM 1052 C CA . ILE A 1 134 ? -8.805 -0.165 -9.875 1 94.44 134 ILE A CA 1
ATOM 1053 C C . ILE A 1 134 ? -8.336 0.013 -11.312 1 94.44 134 ILE A C 1
ATOM 1055 O O . ILE A 1 134 ? -7.559 0.927 -11.609 1 94.44 134 ILE A O 1
ATOM 1059 N N . LEU A 1 135 ? -8.695 -0.798 -12.141 1 89.31 135 LEU A N 1
ATOM 1060 C CA . LEU A 1 135 ? -8.469 -0.699 -13.586 1 89.31 135 LEU A CA 1
ATOM 1061 C C . LEU A 1 135 ? -9.781 -0.86 -14.352 1 89.31 135 LEU A C 1
ATOM 1063 O O . LEU A 1 135 ? -10.438 -1.899 -14.25 1 89.31 135 LEU A O 1
ATOM 1067 N N . ARG A 1 136 ? -10.125 0.257 -15.07 1 87.25 136 ARG A N 1
ATOM 1068 C CA . ARG A 1 136 ? -11.406 0.318 -15.773 1 87.25 136 ARG A CA 1
ATOM 1069 C C . ARG A 1 136 ? -12.57 0.041 -14.82 1 87.25 136 ARG A C 1
ATOM 1071 O O . ARG A 1 136 ? -12.789 0.791 -13.867 1 87.25 136 ARG A O 1
ATOM 1078 N N . ASP A 1 137 ? -13.273 -1.037 -14.898 1 89.69 137 ASP A N 1
ATOM 1079 C CA . ASP A 1 137 ? -14.445 -1.286 -14.062 1 89.69 137 ASP A CA 1
ATOM 1080 C C . ASP A 1 137 ? -14.234 -2.514 -13.18 1 89.69 137 ASP A C 1
ATOM 1082 O O . ASP A 1 137 ? -15.203 -3.141 -12.742 1 89.69 137 ASP A O 1
ATOM 1086 N N . HIS A 1 138 ? -12.938 -2.756 -12.945 1 93.44 138 HIS A N 1
ATOM 1087 C CA . HIS A 1 138 ? -12.641 -3.904 -12.094 1 93.44 138 HIS A CA 1
ATOM 1088 C C . HIS A 1 138 ? -11.82 -3.49 -10.875 1 93.44 138 HIS A C 1
ATOM 1090 O O . HIS A 1 138 ? -10.945 -2.625 -10.969 1 93.44 138 HIS A O 1
ATOM 1096 N N . LEU A 1 139 ? -12.164 -4.125 -9.805 1 94.75 139 LEU A N 1
ATOM 1097 C CA . LEU A 1 139 ? -11.422 -4.02 -8.547 1 94.75 139 LEU A CA 1
ATOM 1098 C C . LEU A 1 139 ? -10.445 -5.18 -8.398 1 94.75 139 LEU A C 1
ATOM 1100 O O . LEU A 1 139 ? -10.836 -6.344 -8.484 1 94.75 139 LEU A O 1
ATOM 1104 N N . PHE A 1 140 ? -9.195 -4.844 -8.289 1 94.88 140 PHE A N 1
ATOM 1105 C CA . PHE A 1 140 ? -8.133 -5.793 -7.961 1 94.88 140 PHE A CA 1
ATOM 1106 C C . PHE A 1 140 ? -7.668 -5.609 -6.523 1 94.88 140 PHE A C 1
ATOM 1108 O O . PHE A 1 140 ? -7.457 -4.48 -6.074 1 94.88 140 PHE A O 1
ATOM 1115 N N . PHE A 1 141 ? -7.551 -6.707 -5.785 1 97.06 141 PHE A N 1
ATOM 1116 C CA . PHE A 1 141 ? -6.949 -6.574 -4.461 1 97.06 141 PHE A CA 1
ATOM 1117 C C . PHE A 1 141 ? -6.215 -7.855 -4.07 1 97.06 141 PHE A C 1
ATOM 1119 O O . PHE A 1 141 ? -6.418 -8.906 -4.684 1 97.06 141 PHE A O 1
ATOM 1126 N N . VAL A 1 142 ? -5.336 -7.703 -3.107 1 97.44 142 VAL A N 1
ATOM 1127 C CA . VAL A 1 142 ? -4.551 -8.836 -2.627 1 97.44 142 VAL A CA 1
ATOM 1128 C C . VAL A 1 142 ? -4.84 -9.078 -1.146 1 97.44 142 VAL A C 1
ATOM 1130 O O . VAL A 1 142 ? -4.957 -8.125 -0.369 1 97.44 142 VAL A O 1
ATOM 1133 N N . THR A 1 143 ? -4.996 -10.344 -0.863 1 96.69 143 THR A N 1
ATOM 1134 C CA . THR A 1 143 ? -5.156 -10.688 0.546 1 96.69 143 THR A CA 1
ATOM 1135 C C . THR A 1 143 ? -3.801 -10.742 1.246 1 96.69 143 THR A C 1
ATOM 1137 O O . THR A 1 143 ? -2.762 -10.836 0.59 1 96.69 143 THR A O 1
ATOM 1140 N N . ASN A 1 144 ? -3.803 -10.594 2.469 1 96.69 144 ASN A N 1
ATOM 1141 C CA . ASN A 1 144 ? -2.594 -10.547 3.285 1 96.69 144 ASN A CA 1
ATOM 1142 C C . ASN A 1 144 ? -2.758 -11.336 4.578 1 96.69 144 ASN A C 1
ATOM 1144 O O . ASN A 1 144 ? -2.477 -10.828 5.664 1 96.69 144 ASN A O 1
ATOM 1148 N N . ASN A 1 145 ? -3.068 -12.531 4.48 1 94.44 145 ASN A N 1
ATOM 1149 C CA . ASN A 1 145 ? -3.416 -13.344 5.641 1 94.44 145 ASN A CA 1
ATOM 1150 C C . ASN A 1 145 ? -2.191 -14.047 6.219 1 94.44 145 ASN A C 1
ATOM 1152 O O . ASN A 1 145 ? -2.256 -14.625 7.309 1 94.44 145 ASN A O 1
ATOM 1156 N N . THR A 1 146 ? -1.124 -14.016 5.543 1 91.69 146 THR A N 1
ATOM 1157 C CA . THR A 1 146 ? 0.099 -14.672 5.992 1 91.69 146 THR A CA 1
ATOM 1158 C C . THR A 1 146 ? 1.051 -13.664 6.633 1 91.69 146 THR A C 1
ATOM 1160 O O . THR A 1 146 ? 2.264 -13.883 6.668 1 91.69 146 THR A O 1
ATOM 1163 N N . ASP A 1 147 ? 0.548 -12.547 7.145 1 92.44 147 ASP A N 1
ATOM 1164 C CA . ASP A 1 147 ? 1.374 -11.484 7.703 1 92.44 147 ASP A CA 1
ATOM 1165 C C . ASP A 1 147 ? 1.644 -11.711 9.188 1 92.44 147 ASP A C 1
ATOM 1167 O O . ASP A 1 147 ? 2.193 -10.844 9.867 1 92.44 147 ASP A O 1
ATOM 1171 N N . GLY A 1 148 ? 1.213 -12.891 9.734 1 90.5 148 GLY A N 1
ATOM 1172 C CA . GLY A 1 148 ? 1.422 -13.219 11.133 1 90.5 148 GLY A CA 1
ATOM 1173 C C . GLY A 1 148 ? 0.269 -12.797 12.023 1 90.5 148 GLY A C 1
ATOM 1174 O O . GLY A 1 148 ? 0.223 -13.164 13.203 1 90.5 148 GLY A O 1
ATOM 1175 N N . ARG A 1 149 ? -0.671 -12.078 11.523 1 90.5 149 ARG A N 1
ATOM 1176 C CA . ARG A 1 149 ? -1.832 -11.617 12.273 1 90.5 149 ARG A CA 1
ATOM 1177 C C . ARG A 1 149 ? -3.119 -12.227 11.727 1 90.5 149 ARG A C 1
ATOM 1179 O O . ARG A 1 149 ? -4.117 -12.336 12.445 1 90.5 149 ARG A O 1
ATOM 1186 N N . GLY A 1 150 ? -3.057 -12.57 10.398 1 89.88 150 GLY A N 1
ATOM 1187 C CA . GLY A 1 150 ? -4.219 -13.172 9.758 1 89.88 150 GLY A CA 1
ATOM 1188 C C . GLY A 1 150 ? -4.301 -14.672 9.977 1 89.88 150 GLY A C 1
ATOM 1189 O O . GLY A 1 150 ? -3.426 -15.266 10.609 1 89.88 150 GLY A O 1
ATOM 1190 N N . VAL A 1 151 ? -5.406 -15.234 9.57 1 89.12 151 VAL A N 1
ATOM 1191 C CA . VAL A 1 151 ? -5.605 -16.672 9.586 1 89.12 151 VAL A CA 1
ATOM 1192 C C . VAL A 1 151 ? -5.594 -17.219 8.156 1 89.12 151 VAL A C 1
ATOM 1194 O O . VAL A 1 151 ? -6.609 -17.172 7.461 1 89.12 151 VAL A O 1
ATOM 1197 N N . PRO A 1 152 ? -4.473 -17.688 7.773 1 87.81 152 PRO A N 1
ATOM 1198 C CA . PRO A 1 152 ? -4.352 -18.094 6.371 1 87.81 152 PRO A CA 1
ATOM 1199 C C . PRO A 1 152 ? -5.188 -19.328 6.039 1 87.81 152 PRO A C 1
ATOM 1201 O O . PRO A 1 152 ? -5.309 -20.234 6.863 1 87.81 152 PRO A O 1
ATOM 1204 N N . SER A 1 153 ? -5.961 -19.281 4.926 1 80.19 153 SER A N 1
ATOM 1205 C CA . SER A 1 153 ? -6.598 -20.453 4.344 1 80.19 153 SER A CA 1
ATOM 1206 C C . SER A 1 153 ? -5.68 -21.141 3.34 1 80.19 153 SER A C 1
ATOM 1208 O O . SER A 1 153 ? -4.574 -20.656 3.074 1 80.19 153 SER A O 1
ATOM 1210 N N . ASN A 1 154 ? -6.32 -22.188 2.746 1 77.69 154 ASN A N 1
ATOM 1211 C CA . ASN A 1 154 ? -5.539 -22.875 1.726 1 77.69 154 ASN A CA 1
ATOM 1212 C C . ASN A 1 154 ? -5.301 -22 0.506 1 77.69 154 ASN A C 1
ATOM 1214 O O . ASN A 1 154 ? -6.227 -21.344 0.022 1 77.69 154 ASN A O 1
ATOM 1218 N N . HIS A 1 155 ? -4.125 -21.766 0.158 1 78.44 155 HIS A N 1
ATOM 1219 C CA . HIS A 1 155 ? -3.691 -21.078 -1.056 1 78.44 155 HIS A CA 1
ATOM 1220 C C . HIS A 1 155 ? -3.504 -19.594 -0.81 1 78.44 155 HIS A C 1
ATOM 1222 O O . HIS A 1 155 ? -3.287 -18.828 -1.752 1 78.44 155 HIS A O 1
ATOM 1228 N N . ASP A 1 156 ? -3.904 -19.312 0.527 1 87.12 156 ASP A N 1
ATOM 1229 C CA . ASP A 1 156 ? -3.537 -17.922 0.812 1 87.12 156 ASP A CA 1
ATOM 1230 C C . ASP A 1 156 ? -2.035 -17.719 0.64 1 87.12 156 ASP A C 1
ATOM 1232 O O . ASP A 1 156 ? -1.238 -18.609 0.922 1 87.12 156 ASP A O 1
ATOM 1236 N N . ASP A 1 157 ? -1.78 -16.453 0.278 1 95.25 157 ASP A N 1
ATOM 1237 C CA . ASP A 1 157 ? -2.555 -15.281 -0.103 1 95.25 157 ASP A CA 1
ATOM 1238 C C . ASP A 1 157 ? -2.93 -15.328 -1.583 1 95.25 157 ASP A C 1
ATOM 1240 O O . ASP A 1 157 ? -2.322 -16.062 -2.361 1 95.25 157 ASP A O 1
ATOM 1244 N N . LYS A 1 158 ? -3.947 -14.547 -1.959 1 94 158 LYS A N 1
ATOM 1245 C CA . LYS A 1 158 ? -4.496 -14.562 -3.312 1 94 158 LYS A CA 1
ATOM 1246 C C . LYS A 1 158 ? -4.652 -13.141 -3.854 1 94 158 LYS A C 1
ATOM 1248 O O . LYS A 1 158 ? -4.859 -12.195 -3.088 1 94 158 LYS A O 1
ATOM 1253 N N . PHE A 1 159 ? -4.5 -13.031 -5.145 1 95.06 159 PHE A N 1
ATOM 1254 C CA . PHE A 1 159 ? -4.961 -11.867 -5.891 1 95.06 159 PHE A CA 1
ATOM 1255 C C . PHE A 1 159 ? -6.375 -12.078 -6.41 1 95.06 159 PHE A C 1
ATOM 1257 O O . PHE A 1 159 ? -6.668 -13.102 -7.031 1 95.06 159 PHE A O 1
ATOM 1264 N N . ILE A 1 160 ? -7.199 -11.109 -6.172 1 94.31 160 ILE A N 1
ATOM 1265 C CA . ILE A 1 160 ? -8.602 -11.219 -6.547 1 94.31 160 ILE A CA 1
ATOM 1266 C C . ILE A 1 160 ? -8.953 -10.125 -7.559 1 94.31 160 ILE A C 1
ATOM 1268 O O . ILE A 1 160 ? -8.523 -8.984 -7.418 1 94.31 160 ILE A O 1
ATOM 1272 N N . LYS A 1 161 ? -9.711 -10.523 -8.555 1 93.31 161 LYS A N 1
ATOM 1273 C CA . LYS A 1 161 ? -10.289 -9.609 -9.531 1 93.31 161 LYS A CA 1
ATOM 1274 C C . LYS A 1 161 ? -11.812 -9.727 -9.555 1 93.31 161 LYS A C 1
ATOM 1276 O O . LYS A 1 161 ? -12.352 -10.82 -9.703 1 93.31 161 LYS A O 1
ATOM 1281 N N . MET A 1 162 ? -12.445 -8.547 -9.461 1 91.06 162 MET A N 1
ATOM 1282 C CA . MET A 1 162 ? -13.906 -8.562 -9.516 1 91.06 162 MET A CA 1
ATOM 1283 C C . MET A 1 162 ? -14.445 -7.266 -10.102 1 91.06 162 MET A C 1
ATOM 1285 O O . MET A 1 162 ? -13.766 -6.234 -10.055 1 91.06 162 MET A O 1
ATOM 1289 N N . PRO A 1 163 ? -15.617 -7.395 -10.711 1 90.31 163 PRO A N 1
ATOM 1290 C CA . PRO A 1 163 ? -16.234 -6.117 -11.07 1 90.31 163 PRO A CA 1
ATOM 1291 C C . PRO A 1 163 ? -16.469 -5.215 -9.859 1 90.31 163 PRO A C 1
ATOM 1293 O O . PRO A 1 163 ? -16.75 -5.707 -8.766 1 90.31 163 PRO A O 1
ATOM 1296 N N . ILE A 1 164 ? -16.266 -3.953 -10.07 1 91.06 164 ILE A N 1
ATOM 1297 C CA . ILE A 1 164 ? -16.531 -3.035 -8.969 1 91.06 164 ILE A CA 1
ATOM 1298 C C . ILE A 1 164 ? -17.984 -3.184 -8.5 1 91.06 164 ILE A C 1
ATOM 1300 O O . ILE A 1 164 ? -18.906 -2.975 -9.281 1 91.06 164 ILE A O 1
ATOM 1304 N N . PRO A 1 165 ? -18.125 -3.545 -7.27 1 85.06 165 PRO A N 1
ATOM 1305 C CA . PRO A 1 165 ? -19.5 -3.604 -6.781 1 85.06 165 PRO A CA 1
ATOM 1306 C C . PRO A 1 165 ? -20.172 -2.234 -6.754 1 85.06 165 PRO A C 1
ATOM 1308 O O . PRO A 1 165 ? -19.5 -1.213 -6.594 1 85.06 165 PRO A O 1
ATOM 1311 N N . LYS A 1 166 ? -21.516 -2.199 -7.074 1 81.56 166 LYS A N 1
ATOM 1312 C CA . LYS A 1 166 ? -22.25 -0.943 -6.902 1 81.56 166 LYS A CA 1
ATOM 1313 C C . LYS A 1 166 ? -22.219 -0.486 -5.445 1 81.56 166 LYS A C 1
ATOM 1315 O O . LYS A 1 166 ? -22.641 -1.215 -4.551 1 81.56 166 LYS A O 1
ATOM 1320 N N . ALA A 1 167 ? -21.562 0.585 -5.133 1 76.62 167 ALA A N 1
ATOM 1321 C CA . ALA A 1 167 ? -21.391 1.028 -3.75 1 76.62 167 ALA A CA 1
ATOM 1322 C C . ALA A 1 167 ? -22.453 2.057 -3.375 1 76.62 167 ALA A C 1
ATOM 1324 O O . ALA A 1 167 ? -22.891 2.125 -2.219 1 76.62 167 ALA A O 1
ATOM 1325 N N . PHE A 1 168 ? -22.812 2.826 -4.285 1 80.56 168 PHE A N 1
ATOM 1326 C CA . PHE A 1 168 ? -23.75 3.904 -3.998 1 80.56 168 PHE A CA 1
ATOM 1327 C C . PHE A 1 168 ? -24.75 4.07 -5.133 1 80.56 168 PHE A C 1
ATOM 1329 O O . PHE A 1 168 ? -24.453 3.73 -6.281 1 80.56 168 PHE A O 1
ATOM 1336 N N . MET B 1 1 ? -21.125 -8.547 -2.646 1 45.41 1 MET B N 1
ATOM 1337 C CA . MET B 1 1 ? -20.734 -9.828 -3.211 1 45.41 1 MET B CA 1
ATOM 1338 C C . MET B 1 1 ? -20 -10.68 -2.174 1 45.41 1 MET B C 1
ATOM 1340 O O . MET B 1 1 ? -19.156 -10.172 -1.43 1 45.41 1 MET B O 1
ATOM 1344 N N . ARG B 1 2 ? -20.688 -11.766 -1.874 1 48.91 2 ARG B N 1
ATOM 1345 C CA . ARG B 1 2 ? -20.172 -12.656 -0.845 1 48.91 2 ARG B CA 1
ATOM 1346 C C . ARG B 1 2 ? -19.234 -13.703 -1.448 1 48.91 2 ARG B C 1
ATOM 1348 O O . ARG B 1 2 ? -19.516 -14.242 -2.521 1 48.91 2 ARG B O 1
ATOM 1355 N N . MET B 1 3 ? -17.938 -13.531 -1.334 1 50.25 3 MET B N 1
ATOM 1356 C CA . MET B 1 3 ? -17.047 -14.633 -1.686 1 50.25 3 MET B CA 1
ATOM 1357 C C . MET B 1 3 ? -16.891 -15.594 -0.516 1 50.25 3 MET B C 1
ATOM 1359 O O . MET B 1 3 ? -16.969 -15.188 0.645 1 50.25 3 MET B O 1
ATOM 1363 N N . ASN B 1 4 ? -17.125 -16.781 -0.804 1 46.97 4 ASN B N 1
ATOM 1364 C CA . ASN B 1 4 ? -16.766 -17.734 0.236 1 46.97 4 ASN B CA 1
ATOM 1365 C C . ASN B 1 4 ? -15.312 -17.562 0.672 1 46.97 4 ASN B C 1
ATOM 1367 O O . ASN B 1 4 ? -14.484 -17.062 -0.092 1 46.97 4 ASN B O 1
ATOM 1371 N N . LEU B 1 5 ? -15.031 -17.844 1.891 1 43.22 5 LEU B N 1
ATOM 1372 C CA . LEU B 1 5 ? -13.703 -17.719 2.488 1 43.22 5 LEU B CA 1
ATOM 1373 C C . LEU B 1 5 ? -12.641 -18.344 1.593 1 43.22 5 LEU B C 1
ATOM 1375 O O . LEU B 1 5 ? -11.484 -17.922 1.608 1 43.22 5 LEU B O 1
ATOM 1379 N N . ASP B 1 6 ? -12.992 -19.406 0.955 1 41 6 ASP B N 1
ATOM 1380 C CA . ASP B 1 6 ? -12.023 -20.141 0.145 1 41 6 ASP B CA 1
ATOM 1381 C C . ASP B 1 6 ? -11.852 -19.484 -1.227 1 41 6 ASP B C 1
ATOM 1383 O O . ASP B 1 6 ? -11.18 -20.031 -2.102 1 41 6 ASP B O 1
ATOM 1387 N N . GLY B 1 7 ? -12.305 -18.266 -1.381 1 48.19 7 GLY B N 1
ATOM 1388 C CA . GLY B 1 7 ? -12.211 -17.547 -2.639 1 48.19 7 GLY B CA 1
ATOM 1389 C C . GLY B 1 7 ? -13.305 -17.906 -3.623 1 48.19 7 GLY B C 1
ATOM 1390 O O . GLY B 1 7 ? -13.406 -17.312 -4.699 1 48.19 7 GLY B O 1
A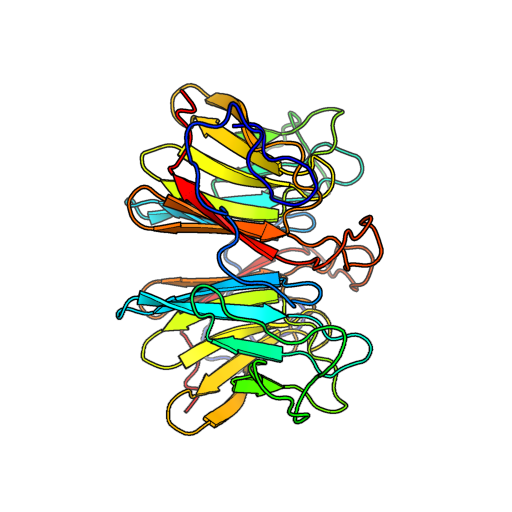TOM 1391 N N . THR B 1 8 ? -13.953 -19.094 -3.27 1 50.28 8 THR B N 1
ATOM 1392 C CA . THR B 1 8 ? -14.992 -19.547 -4.184 1 50.28 8 THR B CA 1
ATOM 1393 C C . THR B 1 8 ? -16.266 -18.703 -4.012 1 50.28 8 THR B C 1
ATOM 1395 O O . THR B 1 8 ? -16.391 -17.969 -3.035 1 50.28 8 THR B O 1
ATOM 1398 N N . ILE B 1 9 ? -16.797 -18.328 -5.23 1 52.22 9 ILE B N 1
ATOM 1399 C CA . ILE B 1 9 ? -18.047 -17.578 -5.285 1 52.22 9 ILE B CA 1
ATOM 1400 C C . ILE B 1 9 ? -19.203 -18.5 -4.875 1 52.22 9 ILE B C 1
ATOM 1402 O O . ILE B 1 9 ? -19.312 -19.625 -5.344 1 52.22 9 ILE B O 1
ATOM 1406 N N . PRO B 1 10 ? -19.875 -18.203 -3.785 1 52.16 10 PRO B N 1
ATOM 1407 C CA . PRO B 1 10 ? -21.047 -19.016 -3.48 1 52.16 10 PRO B CA 1
ATOM 1408 C C . PRO B 1 10 ? -21.875 -19.328 -4.719 1 52.16 10 PRO B C 1
ATOM 1410 O O . PRO B 1 10 ? -21.844 -18.594 -5.703 1 52.16 10 PRO B O 1
ATOM 1413 N N . ASP B 1 11 ? -22.391 -20.516 -4.715 1 48.06 11 ASP B N 1
ATOM 1414 C CA . ASP B 1 11 ? -23.266 -21.016 -5.77 1 48.06 11 ASP B CA 1
ATOM 1415 C C . ASP B 1 11 ? -24.203 -19.922 -6.27 1 48.06 11 ASP B C 1
ATOM 1417 O O . ASP B 1 11 ? -24.594 -19.922 -7.438 1 48.06 11 ASP B O 1
ATOM 1421 N N . ASP B 1 12 ? -24.641 -19.094 -5.348 1 46.22 12 ASP B N 1
ATOM 1422 C CA . ASP B 1 12 ? -25.625 -18.109 -5.77 1 46.22 12 ASP B CA 1
ATOM 1423 C C . ASP B 1 12 ? -24.938 -16.891 -6.395 1 46.22 12 ASP B C 1
ATOM 1425 O O . ASP B 1 12 ? -25.594 -15.891 -6.703 1 46.22 12 ASP B O 1
ATOM 1429 N N . ASN B 1 13 ? -23.641 -16.891 -6.305 1 49.75 13 ASN B N 1
ATOM 1430 C CA . ASN B 1 13 ? -22.906 -15.812 -6.961 1 49.75 13 ASN B CA 1
ATOM 1431 C C . ASN B 1 13 ? -22.938 -15.961 -8.477 1 49.75 13 ASN B C 1
ATOM 1433 O O . ASN B 1 13 ? -22.609 -17.016 -9.008 1 49.75 13 ASN B O 1
ATOM 1437 N N . PRO B 1 14 ? -23.703 -15.203 -9.148 1 45.88 14 PRO B N 1
ATOM 1438 C CA . PRO B 1 14 ? -23.859 -15.32 -10.602 1 45.88 14 PRO B CA 1
ATOM 1439 C C . PRO B 1 14 ? -22.531 -15.508 -11.328 1 45.88 14 PRO B C 1
ATOM 1441 O O . PRO B 1 14 ? -22.531 -15.781 -12.531 1 45.88 14 PRO B O 1
ATOM 1444 N N . TYR B 1 15 ? -21.406 -15.047 -10.68 1 49.31 15 TYR B N 1
ATOM 1445 C CA . TYR B 1 15 ? -20.203 -15.195 -11.484 1 49.31 15 TYR B CA 1
ATOM 1446 C C . TYR B 1 15 ? -19.625 -16.609 -11.359 1 49.31 15 TYR B C 1
ATOM 1448 O O . TYR B 1 15 ? -19.375 -17.078 -10.258 1 49.31 15 TYR B O 1
ATOM 1456 N N . SER B 1 16 ? -20 -17.5 -12.125 1 49.75 16 SER B N 1
ATOM 1457 C CA . SER B 1 16 ? -19.594 -18.906 -12.234 1 49.75 16 SER B CA 1
ATOM 1458 C C . SER B 1 16 ? -18.109 -19.078 -11.938 1 49.75 16 SER B C 1
ATOM 1460 O O . SER B 1 16 ? -17.688 -20.125 -11.469 1 49.75 16 SER B O 1
ATOM 1462 N N . ASN B 1 17 ? -17.172 -18.172 -12.422 1 60.78 17 ASN B N 1
ATOM 1463 C CA . ASN B 1 17 ? -15.734 -18.406 -12.547 1 60.78 17 ASN B CA 1
ATOM 1464 C C . ASN B 1 17 ? -14.969 -17.766 -11.391 1 60.78 17 ASN B C 1
ATOM 1466 O O . ASN B 1 17 ? -15.477 -16.875 -10.719 1 60.78 17 ASN B O 1
ATOM 1470 N N . SER B 1 18 ? -13.938 -18.453 -10.898 1 73.94 18 SER B N 1
ATOM 1471 C CA . SER B 1 18 ? -13.047 -18.078 -9.812 1 73.94 18 SER B CA 1
ATOM 1472 C C . SER B 1 18 ? -12.625 -16.609 -9.922 1 73.94 18 SER B C 1
ATOM 1474 O O . SER B 1 18 ? -12.297 -16.141 -11.008 1 73.94 18 SER B O 1
ATOM 1476 N N . LEU B 1 19 ? -12.852 -15.867 -8.828 1 87.44 19 LEU B N 1
ATOM 1477 C CA . LEU B 1 19 ? -12.391 -14.484 -8.781 1 87.44 19 LEU B CA 1
ATOM 1478 C C . LEU B 1 19 ? -10.891 -14.422 -8.531 1 87.44 19 LEU B C 1
ATOM 1480 O O . LEU B 1 19 ? -10.289 -13.352 -8.586 1 87.44 19 LEU B O 1
ATOM 1484 N N . VAL B 1 20 ? -10.391 -15.625 -8.328 1 89.94 20 VAL B N 1
ATOM 1485 C CA . VAL B 1 20 ? -8.961 -15.664 -8.047 1 89.94 20 VAL B CA 1
ATOM 1486 C C . VAL B 1 20 ? -8.18 -15.375 -9.32 1 89.94 20 VAL B C 1
ATOM 1488 O O . VAL B 1 20 ? -8.297 -16.109 -10.312 1 89.94 20 VAL B O 1
ATOM 1491 N N . TYR B 1 21 ? -7.469 -14.383 -9.258 1 92.94 21 TYR B N 1
ATOM 1492 C CA . TYR B 1 21 ? -6.645 -13.961 -10.383 1 92.94 21 TYR B CA 1
ATOM 1493 C C . TYR B 1 21 ? -5.32 -14.719 -10.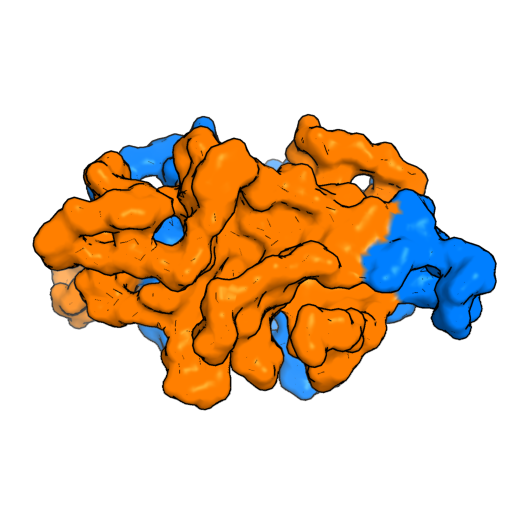406 1 92.94 21 TYR B C 1
ATOM 1495 O O . TYR B 1 21 ? -4.875 -15.18 -11.461 1 92.94 21 TYR B O 1
ATOM 1503 N N . SER B 1 22 ? -4.715 -14.867 -9.266 1 94.62 22 SER B N 1
ATOM 1504 C CA . SER B 1 22 ? -3.506 -15.664 -9.062 1 94.62 22 SER B CA 1
ATOM 1505 C C . SER B 1 22 ? -3.379 -16.109 -7.613 1 94.62 22 SER B C 1
ATOM 1507 O O . SER B 1 22 ? -4.102 -15.625 -6.742 1 94.62 22 SER B O 1
ATOM 1509 N N . TYR B 1 23 ? -2.475 -17.047 -7.41 1 93.75 23 TYR B N 1
ATOM 1510 C CA . TYR B 1 23 ? -2.328 -17.594 -6.066 1 93.75 23 TYR B CA 1
ATOM 1511 C C . TYR B 1 23 ? -0.891 -18.031 -5.809 1 93.75 23 TYR B C 1
ATOM 1513 O O . TYR B 1 23 ? -0.011 -17.812 -6.645 1 93.75 23 TYR B O 1
ATOM 1521 N N . GLY B 1 24 ? -0.722 -18.562 -4.598 1 94.88 24 GLY B N 1
ATOM 1522 C CA . GLY B 1 24 ? 0.629 -18.938 -4.215 1 94.88 24 GLY B CA 1
ATOM 1523 C C . GLY B 1 24 ? 1.483 -17.75 -3.799 1 94.88 24 GLY B C 1
ATOM 1524 O O . GLY B 1 24 ? 2.695 -17.75 -4.023 1 94.88 24 GLY B O 1
ATOM 1525 N N . HIS B 1 25 ? 0.912 -16.719 -3.305 1 96.62 25 HIS B N 1
ATOM 1526 C CA . HIS B 1 25 ? 1.614 -15.547 -2.816 1 96.62 25 HIS B CA 1
ATOM 1527 C C . HIS B 1 25 ? 1.874 -15.641 -1.316 1 96.62 25 HIS B C 1
ATOM 1529 O O . HIS B 1 25 ? 1.109 -16.281 -0.589 1 96.62 25 HIS B O 1
ATOM 1535 N N . ARG B 1 26 ? 2.916 -15 -0.903 1 96.56 26 ARG B N 1
ATOM 1536 C CA . ARG B 1 26 ? 3.168 -14.859 0.527 1 96.56 26 ARG B CA 1
ATOM 1537 C C . ARG B 1 26 ? 3.229 -13.391 0.931 1 96.56 26 ARG B C 1
ATOM 1539 O O . ARG B 1 26 ? 4.184 -12.688 0.597 1 96.56 26 ARG B O 1
ATOM 1546 N N . ASN B 1 27 ? 2.256 -12.969 1.706 1 97.56 27 ASN B N 1
ATOM 1547 C CA . ASN B 1 27 ? 2.236 -11.656 2.34 1 97.56 27 ASN B CA 1
ATOM 1548 C C . ASN B 1 27 ? 2.516 -10.547 1.331 1 97.56 27 ASN B C 1
ATOM 1550 O O . ASN B 1 27 ? 3.475 -9.789 1.487 1 97.56 27 ASN B O 1
ATOM 1554 N N . PRO B 1 28 ? 1.715 -10.531 0.208 1 98.38 28 PRO B N 1
ATOM 1555 C CA . PRO B 1 28 ? 1.877 -9.43 -0.75 1 98.38 28 PRO B CA 1
ATOM 1556 C C . PRO B 1 28 ? 1.599 -8.062 -0.132 1 98.38 28 PRO B C 1
ATOM 1558 O O . PRO B 1 28 ? 0.737 -7.941 0.742 1 98.38 28 PRO B O 1
ATOM 1561 N N . GLN B 1 29 ? 2.264 -6.988 -0.63 1 98.75 29 GLN B N 1
ATOM 1562 C CA . GLN B 1 29 ? 2.236 -5.699 0.055 1 98.75 29 GLN B CA 1
ATOM 1563 C C . GLN B 1 29 ? 1.753 -4.59 -0.875 1 98.75 29 GLN B C 1
ATOM 1565 O O . GLN B 1 29 ? 1.035 -3.684 -0.45 1 98.75 29 GLN B O 1
ATOM 1570 N N . GLY B 1 30 ? 2.232 -4.551 -2.115 1 98.62 30 GLY B N 1
ATOM 1571 C CA . GLY B 1 30 ? 1.874 -3.482 -3.033 1 98.62 30 GLY B CA 1
ATOM 1572 C C . GLY B 1 30 ? 1.607 -3.973 -4.445 1 98.62 30 GLY B C 1
ATOM 1573 O O . GLY B 1 30 ? 2.102 -5.027 -4.844 1 98.62 30 GLY B O 1
ATOM 1574 N N . LEU B 1 31 ? 0.851 -3.195 -5.234 1 98.06 31 LEU B N 1
ATOM 1575 C CA . LEU B 1 31 ? 0.5 -3.473 -6.621 1 98.06 31 LEU B CA 1
ATOM 1576 C C . LEU B 1 31 ? 0.822 -2.279 -7.516 1 98.06 31 LEU B C 1
ATOM 1578 O O . LEU B 1 31 ? 0.606 -1.13 -7.121 1 98.06 31 LEU B O 1
ATOM 1582 N N . ALA B 1 32 ? 1.297 -2.557 -8.688 1 97.12 32 ALA B N 1
ATOM 1583 C CA . ALA B 1 32 ? 1.521 -1.518 -9.688 1 97.12 32 ALA B CA 1
ATOM 1584 C C . ALA B 1 32 ? 1.255 -2.049 -11.094 1 97.12 32 ALA B C 1
ATOM 1586 O O . ALA B 1 32 ? 1.478 -3.229 -11.375 1 97.12 32 ALA B O 1
ATOM 1587 N N . TRP B 1 33 ? 0.836 -1.219 -11.969 1 95 33 TRP B N 1
ATOM 1588 C CA . TRP B 1 33 ? 0.608 -1.526 -13.375 1 95 33 TRP B CA 1
ATOM 1589 C C . TRP B 1 33 ? 1.492 -0.665 -14.273 1 95 33 TRP B C 1
ATOM 1591 O O . TRP B 1 33 ? 1.702 0.519 -13.992 1 95 33 TRP B O 1
ATOM 1601 N N . ASP B 1 34 ? 1.908 -1.302 -15.328 1 95.5 34 ASP B N 1
ATOM 1602 C CA . ASP B 1 34 ? 2.594 -0.492 -16.328 1 95.5 34 ASP B CA 1
ATOM 1603 C C . ASP B 1 34 ? 1.645 -0.092 -17.453 1 95.5 34 ASP B C 1
ATOM 1605 O O . ASP B 1 34 ? 0.446 -0.376 -17.391 1 95.5 34 ASP B O 1
ATOM 1609 N N . GLU B 1 35 ? 2.193 0.62 -18.453 1 92.44 35 GLU B N 1
ATOM 1610 C CA . GLU B 1 35 ? 1.366 1.188 -19.5 1 92.44 35 GLU B CA 1
ATOM 1611 C C . GLU B 1 35 ? 0.802 0.096 -20.406 1 92.44 35 GLU B C 1
ATOM 1613 O O . GLU B 1 35 ? -0.213 0.3 -21.078 1 92.44 35 GLU B O 1
ATOM 1618 N N . ALA B 1 36 ? 1.436 -1.029 -20.453 1 93.81 36 ALA B N 1
ATOM 1619 C CA . ALA B 1 36 ? 1.006 -2.133 -21.312 1 93.81 36 ALA B CA 1
ATOM 1620 C C . ALA B 1 36 ? -0.007 -3.02 -20.594 1 93.81 36 ALA B C 1
ATOM 1622 O O . ALA B 1 36 ? -0.493 -4 -21.156 1 93.81 36 ALA B O 1
ATOM 1623 N N . GLY B 1 37 ? -0.258 -2.746 -19.359 1 92 37 GLY B N 1
ATOM 1624 C CA . GLY B 1 37 ? -1.252 -3.496 -18.609 1 92 37 GLY B CA 1
ATOM 1625 C C . GLY B 1 37 ? -0.659 -4.648 -17.812 1 92 37 GLY B C 1
ATOM 1626 O O . GLY B 1 37 ? -1.39 -5.508 -17.312 1 92 37 GLY B O 1
ATOM 1627 N N . GLN B 1 38 ? 0.635 -4.641 -17.688 1 95.69 38 GLN B N 1
ATOM 1628 C CA . GLN B 1 38 ? 1.273 -5.656 -16.859 1 95.69 38 GLN B CA 1
ATOM 1629 C C . GLN B 1 38 ? 1.17 -5.293 -15.383 1 95.69 38 GLN B C 1
ATOM 1631 O O . GLN B 1 38 ? 1.319 -4.129 -15.008 1 95.69 38 GLN B O 1
ATOM 1636 N N . LEU B 1 39 ? 0.951 -6.328 -14.57 1 96.94 39 LEU B N 1
ATOM 1637 C CA . LEU B 1 39 ? 0.762 -6.16 -13.133 1 96.94 39 LEU B CA 1
ATOM 1638 C C . LEU B 1 39 ? 1.975 -6.672 -12.367 1 96.94 39 LEU B C 1
ATOM 1640 O O . LEU B 1 39 ? 2.477 -7.766 -12.641 1 96.94 39 LEU B O 1
ATOM 1644 N N . TYR B 1 40 ? 2.449 -5.855 -11.414 1 98.5 40 TYR B N 1
ATOM 1645 C CA . TYR B 1 40 ? 3.568 -6.219 -10.555 1 98.5 40 TYR B CA 1
ATOM 1646 C C . TYR B 1 40 ? 3.158 -6.195 -9.086 1 98.5 40 TYR B C 1
ATOM 1648 O O . TYR B 1 40 ? 2.229 -5.48 -8.711 1 98.5 40 TYR B O 1
ATOM 1656 N N . SER B 1 41 ? 3.887 -6.973 -8.305 1 98.62 41 SER B N 1
ATOM 1657 C CA . SER B 1 41 ? 3.602 -7.008 -6.875 1 98.62 41 SER B CA 1
ATOM 1658 C C . SER B 1 41 ? 4.887 -7.109 -6.059 1 98.62 41 SER B C 1
ATOM 1660 O O . SER B 1 41 ? 5.871 -7.699 -6.512 1 98.62 41 SER B O 1
ATOM 1662 N N . SER B 1 42 ? 4.902 -6.438 -4.922 1 98.88 42 SER B N 1
ATOM 1663 C CA . SER B 1 42 ? 5.934 -6.621 -3.902 1 98.88 42 SER B CA 1
ATOM 1664 C C . SER B 1 42 ? 5.465 -7.57 -2.805 1 98.88 42 SER B C 1
ATOM 1666 O O . SER B 1 42 ? 4.324 -7.488 -2.35 1 98.88 42 SER B O 1
ATOM 1668 N N . GLU B 1 43 ? 6.328 -8.523 -2.371 1 98.69 43 GLU B N 1
ATOM 1669 C CA . GLU B 1 43 ? 5.91 -9.547 -1.423 1 98.69 43 GLU B CA 1
ATOM 1670 C C . GLU B 1 43 ? 7 -9.82 -0.393 1 98.69 43 GLU B C 1
ATOM 1672 O O . GLU B 1 43 ? 8.188 -9.867 -0.732 1 98.69 43 GLU B O 1
ATOM 1677 N N . HIS B 1 44 ? 6.523 -9.984 0.878 1 98.5 44 HIS B N 1
ATOM 1678 C CA . HIS B 1 44 ? 7.457 -10.43 1.907 1 98.5 44 HIS B CA 1
ATOM 1679 C C . HIS B 1 44 ? 7.766 -11.914 1.774 1 98.5 44 HIS B C 1
ATOM 1681 O O . HIS B 1 44 ? 6.859 -12.719 1.541 1 98.5 44 HIS B O 1
ATOM 1687 N N . GLY B 1 45 ? 9.031 -12.234 1.937 1 96.56 45 GLY B N 1
ATOM 1688 C CA . GLY B 1 45 ? 9.367 -13.625 2.176 1 96.56 45 GLY B CA 1
ATOM 1689 C C . GLY B 1 45 ? 9.195 -14.039 3.625 1 96.56 45 GLY B C 1
ATOM 1690 O O . GLY B 1 45 ? 8.758 -13.25 4.457 1 96.56 45 GLY B O 1
ATOM 1691 N N . SER B 1 46 ? 9.445 -15.305 3.906 1 90.81 46 SER B N 1
ATOM 1692 C CA . SER B 1 46 ? 9.344 -15.812 5.273 1 90.81 46 SER B CA 1
ATOM 1693 C C . SER B 1 46 ? 10.516 -15.328 6.125 1 90.81 46 SER B C 1
ATOM 1695 O O . SER B 1 46 ? 10.312 -14.773 7.207 1 90.81 46 SER B O 1
ATOM 1697 N N . SER B 1 47 ? 11.625 -15.586 5.75 1 93.38 47 SER B N 1
ATOM 1698 C CA . SER B 1 47 ? 12.906 -15.086 6.246 1 93.38 47 SER B CA 1
ATOM 1699 C C . SER B 1 47 ? 13.781 -14.578 5.105 1 93.38 47 SER B C 1
ATOM 1701 O O . SER B 1 47 ? 14.516 -15.352 4.484 1 93.38 47 SER B O 1
ATOM 1703 N N . ALA B 1 48 ? 13.742 -13.25 4.926 1 96.25 48 ALA B N 1
ATOM 1704 C CA . ALA B 1 48 ? 14.32 -12.695 3.701 1 96.25 48 ALA B CA 1
ATOM 1705 C C . ALA B 1 48 ? 13.656 -13.297 2.465 1 96.25 48 ALA B C 1
ATOM 1707 O O . ALA B 1 48 ? 12.438 -13.484 2.438 1 96.25 48 ALA B O 1
ATOM 1708 N N . HIS B 1 49 ? 14.344 -13.281 1.348 1 97.94 49 HIS B N 1
ATOM 1709 C CA . HIS B 1 49 ? 13.766 -13.781 0.105 1 97.94 49 HIS B CA 1
ATOM 1710 C C . HIS B 1 49 ? 12.5 -13.008 -0.255 1 97.94 49 HIS B C 1
ATOM 1712 O O . HIS B 1 49 ? 11.492 -13.609 -0.654 1 97.94 49 HIS B O 1
ATOM 1718 N N . ASP B 1 50 ? 12.508 -11.758 0.044 1 98.81 50 ASP B N 1
ATOM 1719 C CA . ASP B 1 50 ? 11.445 -10.906 -0.484 1 98.81 50 ASP B CA 1
ATOM 1720 C C . ASP B 1 50 ? 11.422 -10.945 -2.01 1 98.81 50 ASP B C 1
ATOM 1722 O O . ASP B 1 50 ? 12.453 -11.148 -2.65 1 98.81 50 ASP B O 1
ATOM 1726 N N . GLU B 1 51 ? 10.211 -10.719 -2.543 1 98.88 51 GLU B N 1
ATOM 1727 C CA . GLU B 1 51 ? 10.102 -10.93 -3.982 1 98.88 51 GLU B CA 1
ATOM 1728 C C . GLU B 1 51 ? 9.398 -9.75 -4.656 1 98.88 51 GLU B C 1
ATOM 1730 O O . GLU B 1 51 ? 8.516 -9.133 -4.066 1 98.88 51 GLU B O 1
ATOM 1735 N N . ILE B 1 52 ? 9.82 -9.438 -5.859 1 98.88 52 ILE B N 1
ATOM 1736 C CA . ILE B 1 52 ? 9.07 -8.656 -6.84 1 98.88 52 ILE B CA 1
ATOM 1737 C C . ILE B 1 52 ? 8.609 -9.57 -7.977 1 98.88 52 ILE B C 1
ATOM 1739 O O . ILE B 1 52 ? 9.422 -10.234 -8.617 1 98.88 52 ILE B O 1
ATOM 174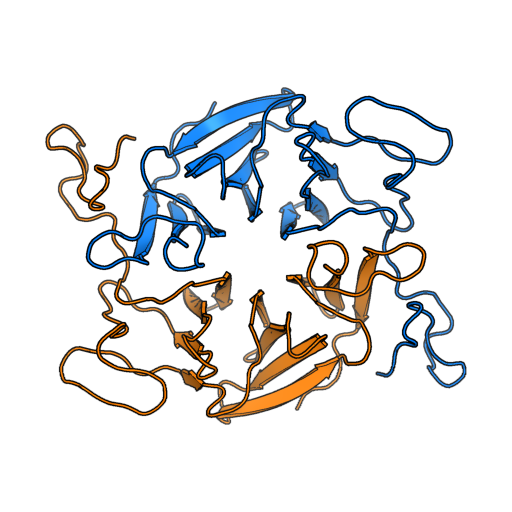3 N N . ASN B 1 53 ? 7.293 -9.57 -8.203 1 98.75 53 ASN B N 1
ATOM 1744 C CA . ASN B 1 53 ? 6.719 -10.523 -9.148 1 98.75 53 ASN B CA 1
ATOM 1745 C C . ASN B 1 53 ? 6 -9.812 -10.297 1 98.75 53 ASN B C 1
ATOM 1747 O O . ASN B 1 53 ? 5.398 -8.75 -10.094 1 98.75 53 ASN B O 1
ATOM 1751 N N . LEU B 1 54 ? 6.105 -10.336 -11.492 1 98.56 54 LEU B N 1
ATOM 1752 C CA . LEU B 1 54 ? 5.168 -10.07 -12.57 1 98.56 54 LEU B CA 1
ATOM 1753 C C . LEU B 1 54 ? 3.957 -10.992 -12.484 1 98.56 54 LEU B C 1
ATOM 1755 O O . LEU B 1 54 ? 4.094 -12.211 -12.594 1 98.56 54 LEU B O 1
ATOM 1759 N N . ILE B 1 55 ? 2.814 -10.445 -12.328 1 98.06 55 ILE B N 1
ATOM 1760 C CA . ILE B 1 55 ? 1.632 -11.234 -12.008 1 98.06 55 ILE B CA 1
ATOM 1761 C C . ILE B 1 55 ? 0.88 -11.586 -13.289 1 98.06 55 ILE B C 1
ATOM 1763 O O . ILE B 1 55 ? 0.536 -10.711 -14.078 1 98.06 55 ILE B O 1
ATOM 1767 N N . LYS B 1 56 ? 0.598 -12.852 -13.438 1 96.75 56 LYS B N 1
ATOM 1768 C CA . LYS B 1 56 ? -0.155 -13.367 -14.578 1 96.75 56 LYS B CA 1
ATOM 1769 C C . LYS B 1 56 ? -1.48 -13.977 -14.125 1 96.75 56 LYS B C 1
ATOM 1771 O O . LYS B 1 56 ? -1.557 -14.602 -13.062 1 96.75 56 LYS B O 1
ATOM 1776 N N . PRO B 1 57 ? -2.488 -13.836 -15.008 1 93.62 57 PRO B N 1
ATOM 1777 C CA . PRO B 1 57 ? -3.746 -14.508 -14.68 1 93.62 57 PRO B CA 1
ATOM 1778 C C . PRO B 1 57 ? -3.58 -16.016 -14.492 1 93.62 57 PRO B C 1
ATOM 1780 O O . PRO B 1 57 ? -2.881 -16.656 -15.281 1 93.62 57 PRO B O 1
ATOM 1783 N N . LYS B 1 58 ? -4.137 -16.531 -13.422 1 92.56 58 LYS B N 1
ATOM 1784 C CA . LYS B 1 58 ? -4.145 -17.953 -13.07 1 92.56 58 LYS B CA 1
ATOM 1785 C C . LYS B 1 58 ? -2.748 -18.438 -12.695 1 92.56 58 LYS B C 1
ATOM 1787 O O . LYS B 1 58 ? -2.502 -19.641 -12.617 1 92.56 58 LYS B O 1
ATOM 1792 N N . GLY B 1 59 ? -1.883 -17.5 -12.523 1 95.56 59 GLY B N 1
ATOM 1793 C CA . GLY B 1 59 ? -0.527 -17.875 -12.156 1 95.56 59 GLY B CA 1
ATOM 1794 C C . GLY B 1 59 ? -0.429 -18.453 -10.75 1 95.56 59 GLY B C 1
ATOM 1795 O O . GLY B 1 59 ? -1.128 -18 -9.844 1 95.56 59 GLY B O 1
ATOM 1796 N N . ASN B 1 60 ? 0.483 -19.422 -10.602 1 95.94 60 ASN B N 1
ATOM 1797 C CA . ASN B 1 60 ? 0.872 -19.969 -9.312 1 95.94 60 ASN B CA 1
ATOM 1798 C C . ASN B 1 60 ? 2.277 -19.531 -8.914 1 95.94 60 ASN B C 1
ATOM 1800 O O . ASN B 1 60 ? 3.262 -19.953 -9.516 1 95.94 60 ASN B O 1
ATOM 1804 N N . TYR B 1 61 ? 2.408 -18.828 -7.855 1 97.12 61 TYR B N 1
ATOM 1805 C CA . TYR B 1 61 ? 3.688 -18.219 -7.516 1 97.12 61 TYR B CA 1
ATOM 1806 C C . TYR B 1 61 ? 4.41 -19.016 -6.441 1 97.12 61 TYR B C 1
ATOM 1808 O O . TYR B 1 61 ? 5.43 -18.578 -5.906 1 97.12 61 TYR B O 1
ATOM 1816 N N . GLY B 1 62 ? 3.801 -20.125 -6.137 1 95.75 62 GLY B N 1
ATOM 1817 C CA . GLY B 1 62 ? 4.566 -21.25 -5.641 1 95.75 62 GLY B CA 1
ATOM 1818 C C . GLY B 1 62 ? 4.598 -21.328 -4.125 1 95.75 62 GLY B C 1
ATOM 1819 O O . GLY B 1 62 ? 4.984 -22.359 -3.561 1 95.75 62 GLY B O 1
ATOM 1820 N N . TRP B 1 63 ? 4.309 -20.297 -3.357 1 94.12 63 TRP B N 1
ATOM 1821 C CA . TRP B 1 63 ? 4.34 -20.375 -1.899 1 94.12 63 TRP B CA 1
ATOM 1822 C C . TRP B 1 63 ? 3.33 -21.391 -1.383 1 94.12 63 TRP B C 1
ATOM 1824 O O . TRP B 1 63 ? 2.18 -21.422 -1.828 1 94.12 63 TRP B O 1
ATOM 1834 N N . PRO B 1 64 ? 3.67 -22.203 -0.467 1 94.56 64 PRO B N 1
ATOM 1835 C CA . PRO B 1 64 ? 4.922 -22.219 0.294 1 94.56 64 PRO B CA 1
ATOM 1836 C C . PRO B 1 64 ? 5.93 -23.234 -0.25 1 94.56 64 PRO B C 1
ATOM 1838 O O . PRO B 1 64 ? 6.848 -23.641 0.467 1 94.56 64 PRO B O 1
ATOM 1841 N N . PHE B 1 65 ? 5.832 -23.656 -1.413 1 94.94 65 PHE B N 1
ATOM 1842 C CA . PHE B 1 65 ? 6.629 -24.766 -1.929 1 94.94 65 PHE B CA 1
ATOM 1843 C C . PHE B 1 65 ? 7.957 -24.266 -2.482 1 94.94 65 PHE B C 1
ATOM 1845 O O . PHE B 1 65 ? 8.977 -24.938 -2.367 1 94.94 65 PHE B O 1
ATOM 1852 N N . ILE B 1 66 ? 7.949 -23.062 -3.125 1 96.56 66 ILE B N 1
ATOM 1853 C CA . ILE B 1 66 ? 9.203 -22.531 -3.658 1 96.56 66 ILE B CA 1
ATOM 1854 C C . ILE B 1 66 ? 9.344 -21.062 -3.277 1 96.56 66 ILE B C 1
ATOM 1856 O O . ILE B 1 66 ? 8.352 -20.391 -2.979 1 96.56 66 ILE B O 1
ATOM 1860 N N . GLN B 1 67 ? 10.586 -20.516 -3.293 1 96.38 67 GLN B N 1
ATOM 1861 C CA . GLN B 1 67 ? 10.922 -19.109 -3.094 1 96.38 67 GLN B CA 1
ATOM 1862 C C . GLN B 1 67 ? 12.219 -18.75 -3.812 1 96.38 67 GLN B C 1
ATOM 1864 O O . GLN B 1 67 ? 13.023 -19.625 -4.121 1 96.38 67 GLN B O 1
ATOM 1869 N N . GLY B 1 68 ? 12.328 -17.484 -4 1 96.5 68 GLY B N 1
ATOM 1870 C CA . GLY B 1 68 ? 13.562 -17 -4.602 1 96.5 68 GLY B CA 1
ATOM 1871 C C . GLY B 1 68 ? 13.875 -17.672 -5.926 1 96.5 68 GLY B C 1
ATOM 1872 O O . GLY B 1 68 ? 13.047 -17.672 -6.84 1 96.5 68 GLY B O 1
ATOM 1873 N N . ASN B 1 69 ? 14.992 -18.406 -5.973 1 96.56 69 ASN B N 1
ATOM 1874 C CA . ASN B 1 69 ? 15.453 -19 -7.227 1 96.56 69 ASN B CA 1
ATOM 1875 C C . ASN B 1 69 ? 14.969 -20.438 -7.391 1 96.56 69 ASN B C 1
ATOM 1877 O O . ASN B 1 69 ? 15.273 -21.078 -8.391 1 96.56 69 ASN B O 1
ATOM 1881 N N . GLU B 1 70 ? 14.281 -20.906 -6.5 1 97.38 70 GLU B N 1
ATOM 1882 C CA . GLU B 1 70 ? 13.766 -22.266 -6.613 1 97.38 70 GLU B CA 1
ATOM 1883 C C . GLU B 1 70 ? 12.758 -22.375 -7.746 1 97.38 70 GLU B C 1
ATOM 1885 O O . GLU B 1 70 ? 12.078 -21.406 -8.078 1 97.38 70 GLU B O 1
ATOM 1890 N N . LYS B 1 71 ? 12.719 -23.641 -8.375 1 97.19 71 LYS B N 1
ATOM 1891 C CA . LYS B 1 71 ? 11.82 -23.859 -9.508 1 97.19 71 LYS B CA 1
ATOM 1892 C C . LYS B 1 71 ? 11.008 -25.141 -9.328 1 97.19 71 LYS B C 1
ATOM 1894 O O . LYS B 1 71 ? 11.492 -26.125 -8.758 1 97.19 71 LYS B O 1
ATOM 1899 N N . GLU B 1 72 ? 9.812 -25.125 -9.773 1 97.5 72 GLU B N 1
ATOM 1900 C CA . GLU B 1 72 ? 8.898 -26.25 -9.852 1 97.5 72 GLU B CA 1
ATOM 1901 C C . GLU B 1 72 ? 7.918 -26.094 -11.016 1 97.5 72 GLU B C 1
ATOM 1903 O O . GLU B 1 72 ? 7.473 -24.984 -11.312 1 97.5 72 GLU B O 1
ATOM 1908 N N . ASP B 1 73 ? 7.586 -27.219 -11.648 1 97.62 73 ASP B N 1
ATOM 1909 C CA . ASP B 1 73 ? 6.672 -27.188 -12.789 1 97.62 73 ASP B CA 1
ATOM 1910 C C . ASP B 1 73 ? 5.332 -26.562 -12.398 1 97.62 73 ASP B C 1
ATOM 1912 O O . ASP B 1 73 ? 4.77 -26.906 -11.359 1 97.62 73 ASP B O 1
ATOM 1916 N N . GLY B 1 74 ? 4.953 -25.656 -13.234 1 97.19 74 GLY B N 1
ATOM 1917 C CA . GLY B 1 74 ? 3.643 -25.062 -13.031 1 97.19 74 GLY B CA 1
ATOM 1918 C C . GLY B 1 74 ? 3.668 -23.875 -12.094 1 97.19 74 GLY B C 1
ATOM 1919 O O . GLY B 1 74 ? 2.629 -23.266 -11.82 1 97.19 74 GLY B O 1
ATOM 1920 N N . MET B 1 75 ? 4.871 -23.562 -11.562 1 97.88 75 MET B N 1
ATOM 1921 C CA . MET B 1 75 ? 5.004 -22.422 -10.648 1 97.88 75 MET B CA 1
ATOM 1922 C C . MET B 1 75 ? 5.898 -21.344 -11.25 1 97.88 75 MET B C 1
ATOM 1924 O O . MET B 1 75 ? 6.766 -21.641 -12.07 1 97.88 75 MET B O 1
ATOM 1928 N N . ILE B 1 76 ? 5.68 -20.125 -10.859 1 98 76 ILE B N 1
ATOM 1929 C CA . ILE B 1 76 ? 6.336 -18.984 -11.484 1 98 76 ILE B CA 1
ATOM 1930 C C . ILE B 1 76 ? 7.359 -18.391 -10.523 1 98 76 ILE B C 1
ATOM 1932 O O . ILE B 1 76 ? 7.031 -18.078 -9.375 1 98 76 ILE B O 1
ATOM 1936 N N . ALA B 1 77 ? 8.562 -18.234 -10.938 1 97.94 77 ALA B N 1
ATOM 1937 C CA . ALA B 1 77 ? 9.617 -17.609 -10.156 1 97.94 77 ALA B CA 1
ATOM 1938 C C . ALA B 1 77 ? 9.484 -16.078 -10.18 1 97.94 77 ALA B C 1
ATOM 1940 O O . ALA B 1 77 ? 8.938 -15.523 -11.133 1 97.94 77 ALA B O 1
ATOM 1941 N N . PRO B 1 78 ? 10.023 -15.445 -9.156 1 98.62 78 PRO B N 1
ATOM 1942 C CA . PRO B 1 78 ? 9.945 -13.984 -9.141 1 98.62 78 PRO B CA 1
ATOM 1943 C C . PRO B 1 78 ? 10.906 -13.328 -10.133 1 98.62 78 PRO B C 1
ATOM 1945 O O . PRO B 1 78 ? 11.867 -13.961 -10.57 1 98.62 78 PRO B O 1
ATOM 1948 N N . LEU B 1 79 ? 10.562 -12.062 -10.477 1 98.56 79 LEU B N 1
ATOM 1949 C CA . LEU B 1 79 ? 11.484 -11.273 -11.289 1 98.56 79 LEU B CA 1
ATOM 1950 C C . LEU B 1 79 ? 12.75 -10.953 -10.516 1 98.56 79 LEU B C 1
ATOM 1952 O O . LEU B 1 79 ? 13.852 -10.969 -11.078 1 98.56 79 LEU B O 1
ATOM 1956 N N . PHE B 1 80 ? 12.586 -10.523 -9.273 1 98.75 80 PHE B N 1
ATOM 1957 C CA . PHE B 1 80 ? 13.664 -10.203 -8.352 1 98.75 80 PHE B CA 1
ATOM 1958 C C . PHE B 1 80 ? 13.414 -10.828 -6.988 1 98.75 80 PHE B C 1
ATOM 1960 O O . PHE B 1 80 ? 12.258 -11 -6.582 1 98.75 80 PHE B O 1
ATOM 1967 N N . HIS B 1 81 ? 14.391 -11.125 -6.289 1 98.62 81 HIS B N 1
ATOM 1968 C CA . HIS B 1 81 ? 14.281 -11.492 -4.883 1 98.62 81 HIS B CA 1
ATOM 1969 C C . HIS B 1 81 ? 15.492 -10.992 -4.094 1 98.62 81 HIS 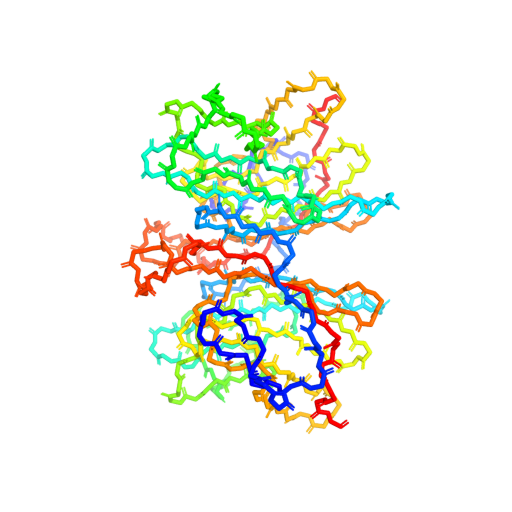B C 1
ATOM 1971 O O . HIS B 1 81 ? 16.547 -10.719 -4.668 1 98.62 81 HIS B O 1
ATOM 1977 N N . SER B 1 82 ? 15.367 -10.945 -2.844 1 98.5 82 SER B N 1
ATOM 1978 C CA . SER B 1 82 ? 16.344 -10.258 -2.018 1 98.5 82 SER B CA 1
ATOM 1979 C C . SER B 1 82 ? 17.438 -11.211 -1.534 1 98.5 82 SER B C 1
ATOM 1981 O O . SER B 1 82 ? 18.375 -10.789 -0.856 1 98.5 82 SER B O 1
ATOM 1983 N N . GLY B 1 83 ? 17.312 -12.5 -1.881 1 97.62 83 GLY B N 1
ATOM 1984 C CA . GLY B 1 83 ? 18.219 -13.477 -1.32 1 97.62 83 GLY B CA 1
ATOM 1985 C C . GLY B 1 83 ? 18.219 -13.508 0.197 1 97.62 83 GLY B C 1
ATOM 1986 O O . GLY B 1 83 ? 17.156 -13.641 0.81 1 97.62 83 GLY B O 1
ATOM 1987 N N . ASP B 1 84 ? 19.406 -13.25 0.805 1 96.69 84 ASP B N 1
ATOM 1988 C CA . ASP B 1 84 ? 19.5 -13.359 2.256 1 96.69 84 ASP B CA 1
ATOM 1989 C C . ASP B 1 84 ? 19.281 -12.008 2.932 1 96.69 84 ASP B C 1
ATOM 1991 O O . ASP B 1 84 ? 19.297 -11.914 4.16 1 96.69 84 ASP B O 1
ATOM 1995 N N . HIS B 1 85 ? 18.984 -11.016 2.172 1 96.56 85 HIS B N 1
ATOM 1996 C CA . HIS B 1 85 ? 18.703 -9.695 2.717 1 96.56 85 HIS B CA 1
ATOM 1997 C C . HIS B 1 85 ? 17.203 -9.484 2.895 1 96.56 85 HIS B C 1
ATOM 1999 O O . HIS B 1 85 ? 16.391 -10.125 2.213 1 96.56 85 HIS B O 1
ATOM 2005 N N . THR B 1 86 ? 16.906 -8.695 3.838 1 98.06 86 THR B N 1
ATOM 2006 C CA . THR B 1 86 ? 15.492 -8.367 4.039 1 98.06 86 THR B CA 1
ATOM 2007 C C . THR B 1 86 ? 15.211 -6.93 3.604 1 98.06 86 THR B C 1
ATOM 2009 O O . THR B 1 86 ? 15.719 -5.98 4.203 1 98.06 86 THR B O 1
ATOM 2012 N N . TRP B 1 87 ? 14.453 -6.785 2.523 1 98.44 87 TRP B N 1
ATOM 2013 C CA . TRP B 1 87 ? 13.938 -5.477 2.131 1 98.44 87 TRP B CA 1
ATOM 2014 C C . TRP B 1 87 ? 12.711 -5.105 2.953 1 98.44 87 TRP B C 1
ATOM 2016 O O . TRP B 1 87 ? 12.641 -4.012 3.514 1 98.44 87 TRP B O 1
ATOM 2026 N N . ALA B 1 88 ? 11.812 -6.113 3.064 1 98.38 88 ALA B N 1
ATOM 2027 C CA . ALA B 1 88 ? 10.438 -5.902 3.502 1 98.38 88 ALA B CA 1
ATOM 2028 C C . ALA B 1 88 ? 9.734 -4.875 2.623 1 98.38 88 ALA B C 1
ATOM 2030 O O . ALA B 1 88 ? 9.305 -3.824 3.105 1 98.38 88 ALA B O 1
ATOM 2031 N N . PRO B 1 89 ? 9.625 -5.27 1.344 1 98.81 89 PRO B N 1
ATOM 2032 C CA . PRO B 1 89 ? 9.031 -4.297 0.421 1 98.81 89 PRO B CA 1
ATOM 2033 C C . PRO B 1 89 ? 7.574 -3.982 0.745 1 98.81 89 PRO B C 1
ATOM 2035 O O . PRO B 1 89 ? 6.875 -4.816 1.321 1 98.81 89 PRO B O 1
ATOM 2038 N N . SER B 1 90 ? 7.164 -2.812 0.394 1 98.69 90 SER B N 1
ATOM 2039 C CA . SER B 1 90 ? 5.797 -2.365 0.648 1 98.69 90 SER B CA 1
ATOM 2040 C C . SER B 1 90 ? 5.176 -1.743 -0.598 1 98.69 90 SER B C 1
ATOM 2042 O O . SER B 1 90 ? 4.988 -2.422 -1.609 1 98.69 90 SER B O 1
ATOM 2044 N N . GLY B 1 91 ? 4.82 -0.461 -0.627 1 98.69 91 GLY B N 1
ATOM 2045 C CA . GLY B 1 91 ? 4.242 0.16 -1.807 1 98.69 91 GLY B CA 1
ATOM 2046 C C . GLY B 1 91 ? 5.141 0.086 -3.025 1 98.69 91 GLY B C 1
ATOM 2047 O O . GLY B 1 91 ? 6.367 0.077 -2.898 1 98.69 91 GLY B O 1
ATOM 2048 N N . ILE B 1 92 ? 4.555 0.088 -4.172 1 98.75 92 ILE B N 1
ATOM 2049 C CA . ILE B 1 92 ? 5.254 -0.068 -5.441 1 98.75 92 ILE B CA 1
ATOM 2050 C C . ILE B 1 92 ? 4.605 0.82 -6.5 1 98.75 92 ILE B C 1
ATOM 2052 O O . ILE B 1 92 ? 3.379 0.947 -6.543 1 98.75 92 ILE B O 1
ATOM 2056 N N . ALA B 1 93 ? 5.457 1.437 -7.324 1 97.62 93 ALA B N 1
ATOM 2057 C CA . ALA B 1 93 ? 5.016 2.232 -8.469 1 97.62 93 ALA B CA 1
ATOM 2058 C C . ALA B 1 93 ? 5.855 1.933 -9.703 1 97.62 93 ALA B C 1
ATOM 2060 O O . ALA B 1 93 ? 7 1.484 -9.594 1 97.62 93 ALA B O 1
ATOM 2061 N N . TYR B 1 94 ? 5.25 2.15 -10.844 1 97.31 94 TYR B N 1
ATOM 2062 C CA . TYR B 1 94 ? 5.938 1.964 -12.117 1 97.31 94 TYR B CA 1
ATOM 2063 C C . TYR B 1 94 ? 6.102 3.291 -12.844 1 97.31 94 TYR B C 1
ATOM 2065 O O . TYR B 1 94 ? 5.176 4.109 -12.875 1 97.31 94 TYR B O 1
ATOM 2073 N N . HIS B 1 95 ? 7.293 3.482 -13.438 1 96.88 95 HIS B N 1
ATOM 2074 C CA . HIS B 1 95 ? 7.527 4.641 -14.297 1 96.88 95 HIS B CA 1
ATOM 2075 C C . HIS B 1 95 ? 8.641 4.367 -15.305 1 96.88 95 HIS B C 1
ATOM 2077 O O . HIS B 1 95 ? 9.781 4.113 -14.914 1 96.88 95 HIS B O 1
ATOM 2083 N N . ASN B 1 96 ? 8.336 4.359 -16.594 1 95.31 96 ASN B N 1
ATOM 2084 C CA . ASN B 1 96 ? 9.273 4.293 -17.703 1 95.31 96 ASN B CA 1
ATOM 2085 C C . ASN B 1 96 ? 10.203 3.086 -17.578 1 95.31 96 ASN B C 1
ATOM 2087 O O . ASN B 1 96 ? 11.422 3.223 -17.672 1 95.31 96 ASN B O 1
ATOM 2091 N N . GLY B 1 97 ? 9.695 1.971 -17.297 1 96.69 97 GLY B N 1
ATOM 2092 C CA . GLY B 1 97 ? 10.453 0.733 -17.312 1 96.69 97 GLY B CA 1
ATOM 2093 C C . GLY B 1 97 ? 11.117 0.412 -15.984 1 96.69 97 GLY B C 1
ATOM 2094 O O . GLY B 1 97 ? 11.828 -0.585 -15.867 1 96.69 97 GLY B O 1
ATOM 2095 N N . ILE B 1 98 ? 10.859 1.277 -15 1 97.69 98 ILE B N 1
ATOM 2096 C CA . ILE B 1 98 ? 11.461 1.104 -13.688 1 97.69 98 ILE B CA 1
ATOM 2097 C C . ILE B 1 98 ? 10.375 0.909 -12.641 1 97.69 98 ILE B C 1
ATOM 2099 O O . ILE B 1 98 ? 9.352 1.604 -12.656 1 97.69 98 ILE B O 1
ATOM 2103 N N . LEU B 1 99 ? 10.539 -0.088 -11.766 1 98.62 99 LEU B N 1
ATOM 2104 C CA . LEU B 1 99 ? 9.719 -0.205 -10.562 1 98.62 99 LEU B CA 1
ATOM 2105 C C . LEU B 1 99 ? 10.383 0.489 -9.383 1 98.62 99 LEU B C 1
ATOM 2107 O O . LEU B 1 99 ? 11.57 0.267 -9.109 1 98.62 99 LEU B O 1
ATOM 2111 N N . TYR B 1 100 ? 9.672 1.327 -8.758 1 98.38 100 TYR B N 1
ATOM 2112 C CA . TYR B 1 100 ? 10.078 1.952 -7.508 1 98.38 100 TYR B CA 1
ATOM 2113 C C . TYR B 1 100 ? 9.359 1.32 -6.324 1 98.38 100 TYR B C 1
ATOM 2115 O O . TYR B 1 100 ? 8.125 1.315 -6.27 1 98.38 100 TYR B O 1
ATOM 2123 N N . VAL B 1 101 ? 10.141 0.799 -5.395 1 98.88 101 VAL B N 1
ATOM 2124 C CA . VAL B 1 101 ? 9.562 -0.021 -4.336 1 98.88 101 VAL B CA 1
ATOM 2125 C C . VAL B 1 101 ? 10 0.513 -2.973 1 98.88 101 VAL B C 1
ATOM 2127 O O . VAL B 1 101 ? 11.195 0.645 -2.705 1 98.88 101 VAL B O 1
ATOM 2130 N N . ALA B 1 102 ? 9.031 0.827 -2.174 1 98.81 102 ALA B N 1
ATOM 2131 C CA . ALA B 1 102 ? 9.289 1.244 -0.797 1 98.81 102 ALA B CA 1
ATOM 2132 C C . ALA B 1 102 ? 9.781 0.074 0.047 1 98.81 102 ALA B C 1
ATOM 2134 O O . ALA B 1 102 ? 9.484 -1.085 -0.25 1 98.81 102 ALA B O 1
ATOM 2135 N N . GLN B 1 103 ? 10.555 0.423 1.062 1 98.44 103 GLN B N 1
ATOM 2136 C CA . GLN B 1 103 ? 11.078 -0.587 1.976 1 98.44 103 GLN B CA 1
ATOM 2137 C C . GLN B 1 103 ? 10.766 -0.229 3.426 1 98.44 103 GLN B C 1
ATOM 2139 O O . GLN B 1 103 ? 10.984 0.909 3.85 1 98.44 103 GLN B O 1
ATOM 2144 N N . LEU B 1 104 ? 10.289 -1.255 4.117 1 98.31 104 LEU B N 1
ATOM 2145 C CA . LEU B 1 104 ? 10.125 -1.075 5.555 1 98.31 104 LEU B CA 1
ATOM 2146 C C . LEU B 1 104 ? 11.438 -1.352 6.289 1 98.31 104 LEU B C 1
ATOM 2148 O O . LEU B 1 104 ? 12.094 -0.425 6.77 1 98.31 104 LEU B O 1
ATOM 2152 N N . ARG B 1 105 ? 11.969 -2.547 6.16 1 97.56 105 ARG B N 1
ATOM 2153 C CA . ARG B 1 105 ? 13.211 -2.887 6.84 1 97.56 105 ARG B CA 1
ATOM 2154 C C . ARG B 1 105 ? 14.406 -2.254 6.141 1 97.56 105 ARG B C 1
ATOM 2156 O O . ARG B 1 105 ? 15.359 -1.818 6.797 1 97.56 105 ARG B O 1
ATOM 2163 N N . GLY B 1 106 ? 14.445 -2.232 4.844 1 96.94 106 GLY B N 1
ATOM 2164 C CA . GLY B 1 106 ? 15.523 -1.622 4.09 1 96.94 106 GLY B CA 1
ATOM 2165 C C . GLY B 1 106 ? 15.57 -0.112 4.23 1 96.94 106 GLY B C 1
ATOM 2166 O O . GLY B 1 106 ? 16.562 0.52 3.869 1 96.94 106 GLY B O 1
ATOM 2167 N N . GLU B 1 107 ? 14.516 0.477 4.742 1 96 107 GLU B N 1
ATOM 2168 C CA . GLU B 1 107 ? 14.398 1.905 5.016 1 96 107 GLU B CA 1
ATOM 2169 C C . GLU B 1 107 ? 14.75 2.736 3.787 1 96 107 GLU B C 1
ATOM 2171 O O . GLU B 1 107 ? 15.836 3.326 3.721 1 96 107 GLU B O 1
ATOM 2176 N N . GLY B 1 108 ? 13.828 3.035 2.99 1 95.94 108 GLY B N 1
ATOM 2177 C CA . GLY B 1 108 ? 14.047 3.809 1.779 1 95.94 108 GLY B CA 1
ATOM 2178 C C . GLY B 1 108 ? 13.32 3.254 0.572 1 95.94 108 GLY B C 1
ATOM 2179 O O . GLY B 1 108 ? 12.242 2.666 0.707 1 95.94 108 GLY B O 1
ATOM 2180 N N . VAL B 1 109 ? 13.906 3.602 -0.612 1 97.94 109 VAL B N 1
ATOM 2181 C CA . VAL B 1 109 ? 13.266 3.209 -1.862 1 97.94 109 VAL B CA 1
ATOM 2182 C C . VAL B 1 109 ? 14.281 2.529 -2.775 1 97.94 109 VAL B C 1
ATOM 2184 O O . VAL B 1 109 ? 15.406 3.016 -2.93 1 97.94 109 VAL B O 1
ATOM 2187 N N . LEU B 1 110 ? 13.906 1.382 -3.314 1 98.38 110 LEU B N 1
ATOM 2188 C CA . LEU B 1 110 ? 14.672 0.7 -4.355 1 98.38 110 LEU B CA 1
ATOM 2189 C C . LEU B 1 110 ? 14.086 0.993 -5.734 1 98.38 110 LEU B C 1
ATOM 2191 O O . LEU B 1 110 ? 12.867 1.113 -5.887 1 98.38 110 LEU B O 1
ATOM 2195 N N . ALA B 1 111 ? 14.984 1.075 -6.715 1 98.38 111 ALA B N 1
ATOM 2196 C CA . ALA B 1 111 ? 14.602 1.106 -8.125 1 98.38 111 ALA B CA 1
ATOM 2197 C C . ALA B 1 111 ? 15.023 -0.173 -8.836 1 98.38 111 ALA B C 1
ATOM 2199 O O . ALA B 1 111 ? 16.172 -0.602 -8.719 1 98.38 111 ALA B O 1
ATOM 2200 N N . PHE B 1 112 ? 14.109 -0.804 -9.531 1 98.69 112 PHE B N 1
ATOM 2201 C CA . PHE B 1 112 ? 14.359 -2.025 -10.289 1 98.69 112 PHE B CA 1
ATOM 2202 C C . PHE B 1 112 ? 14.289 -1.76 -11.781 1 98.69 112 PHE B C 1
ATOM 2204 O O . PHE B 1 112 ? 13.242 -1.365 -12.297 1 98.69 112 PHE B O 1
ATOM 2211 N N . ASP B 1 113 ? 15.367 -1.943 -12.484 1 98.38 113 ASP B N 1
ATOM 2212 C CA . ASP B 1 113 ? 15.414 -1.852 -13.938 1 98.38 113 ASP B CA 1
ATOM 2213 C C . ASP B 1 113 ? 14.922 -3.145 -14.586 1 98.38 113 ASP B C 1
ATOM 2215 O O . ASP B 1 113 ? 15.617 -4.16 -14.562 1 98.38 113 ASP B O 1
ATOM 2219 N N . LEU B 1 114 ? 13.773 -3.084 -15.156 1 98.19 114 LEU B N 1
ATOM 2220 C CA . LEU B 1 114 ? 13.133 -4.289 -15.672 1 98.19 114 LEU B CA 1
ATOM 2221 C C . LEU B 1 114 ? 13.859 -4.816 -16.906 1 98.19 114 LEU B C 1
ATOM 2223 O O . LEU B 1 114 ? 13.898 -6.027 -17.125 1 98.19 114 LEU B O 1
ATOM 2227 N N . LYS B 1 115 ? 14.391 -3.975 -17.641 1 97.25 115 LYS B N 1
ATOM 2228 C CA . LYS B 1 115 ? 15.086 -4.371 -18.875 1 97.25 115 LYS B CA 1
ATOM 2229 C C . LYS B 1 115 ? 16.422 -5.031 -18.547 1 97.25 115 LYS B C 1
ATOM 2231 O O . LYS B 1 115 ? 16.703 -6.133 -19.016 1 97.25 115 LYS B O 1
ATOM 2236 N N . ASN B 1 116 ? 17.188 -4.387 -17.703 1 97.56 116 ASN B N 1
ATOM 2237 C CA . ASN B 1 116 ? 18.547 -4.859 -17.438 1 97.56 116 ASN B CA 1
ATOM 2238 C C . ASN B 1 116 ? 18.578 -5.805 -16.234 1 97.56 116 ASN B C 1
ATOM 2240 O O . ASN B 1 116 ? 19.625 -6.367 -15.906 1 97.56 116 ASN B O 1
ATOM 2244 N N . LYS B 1 117 ? 17.5 -5.945 -15.539 1 97.25 117 LYS B N 1
ATOM 2245 C CA . LYS B 1 117 ? 17.328 -6.887 -14.438 1 97.25 117 LYS B CA 1
ATOM 2246 C C . LYS B 1 117 ? 18.328 -6.609 -13.32 1 97.25 117 LYS B C 1
ATOM 2248 O O . LYS B 1 117 ? 19 -7.523 -12.828 1 97.25 117 LYS B O 1
ATOM 2253 N N . THR B 1 118 ? 18.438 -5.387 -12.961 1 97.69 118 THR B N 1
ATOM 2254 C CA . THR B 1 118 ? 19.234 -4.922 -11.836 1 97.69 118 THR B CA 1
ATOM 2255 C C . THR B 1 118 ? 18.422 -3.977 -10.953 1 97.69 118 THR B C 1
ATOM 2257 O O . THR B 1 118 ? 17.328 -3.543 -11.336 1 97.69 118 THR B O 1
ATOM 2260 N N . TYR B 1 119 ? 18.922 -3.77 -9.703 1 97.81 119 TYR B N 1
ATOM 2261 C CA . TYR B 1 119 ? 18.25 -2.811 -8.836 1 97.81 119 TYR B CA 1
ATOM 2262 C C . TYR B 1 119 ? 19.25 -2.062 -7.973 1 97.81 119 TYR B C 1
ATOM 2264 O O . TYR B 1 119 ? 20.391 -2.506 -7.805 1 97.81 119 TYR B O 1
ATOM 2272 N N . LYS B 1 120 ? 18.812 -0.896 -7.492 1 96.56 120 LYS B N 1
ATOM 2273 C CA . LYS B 1 120 ? 19.672 -0.08 -6.641 1 96.56 120 LYS B CA 1
ATOM 2274 C C . LYS B 1 120 ? 18.844 0.733 -5.645 1 96.56 120 LYS B C 1
ATOM 2276 O O . LYS B 1 120 ? 17.703 1.11 -5.934 1 96.56 120 LYS B O 1
ATOM 2281 N N . GLN B 1 121 ? 19.453 0.98 -4.535 1 96.44 121 GLN B N 1
ATOM 2282 C CA . GLN B 1 121 ? 18.859 1.893 -3.566 1 96.44 121 GLN B CA 1
ATOM 2283 C C . GLN B 1 121 ? 18.969 3.342 -4.031 1 96.44 121 GLN B C 1
ATOM 2285 O O . GLN B 1 121 ? 20.062 3.822 -4.316 1 96.44 121 GLN B O 1
ATOM 2290 N N . ILE B 1 122 ? 17.766 4.062 -4.039 1 95.44 122 ILE B N 1
ATOM 2291 C CA . ILE B 1 122 ? 17.828 5.414 -4.586 1 95.44 122 ILE B CA 1
ATOM 2292 C C . ILE B 1 122 ? 17.453 6.426 -3.506 1 95.44 122 ILE B C 1
ATOM 2294 O O . ILE B 1 122 ? 17.688 7.625 -3.664 1 95.44 122 ILE B O 1
ATOM 2298 N N . VAL B 1 123 ? 16.797 6.059 -2.486 1 93.19 123 VAL B N 1
ATOM 2299 C CA . VAL B 1 123 ? 16.516 6.863 -1.303 1 93.19 123 VAL B CA 1
ATOM 2300 C C . VAL B 1 123 ? 16.953 6.113 -0.049 1 93.19 123 VAL B C 1
ATOM 2302 O O . VAL B 1 123 ? 16.672 4.922 0.101 1 93.19 123 VAL B O 1
ATOM 2305 N N . SER B 1 124 ? 17.703 6.781 0.796 1 93.19 124 SER B N 1
ATOM 2306 C CA . SER B 1 124 ? 18.156 6.195 2.053 1 93.19 124 SER B CA 1
ATOM 2307 C C . SER B 1 124 ? 18.078 7.203 3.195 1 93.19 124 SER B C 1
ATOM 2309 O O . SER B 1 124 ? 17.797 8.383 2.969 1 93.19 124 SER B O 1
ATOM 2311 N N . ASN B 1 125 ? 18.094 6.672 4.375 1 87.81 125 ASN B N 1
ATOM 2312 C CA . ASN B 1 125 ? 18.188 7.484 5.586 1 87.81 125 ASN B CA 1
ATOM 2313 C C . ASN B 1 125 ? 16.922 8.289 5.816 1 87.81 125 ASN B C 1
ATOM 2315 O O . ASN B 1 125 ? 16.969 9.453 6.219 1 87.81 125 ASN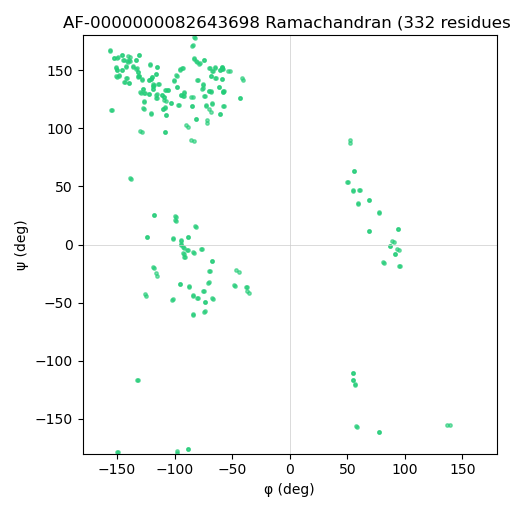 B O 1
ATOM 2319 N N . VAL B 1 126 ? 15.758 7.66 5.52 1 89.88 126 VAL B N 1
ATOM 2320 C CA . VAL B 1 126 ? 14.477 8.344 5.715 1 89.88 126 VAL B CA 1
ATOM 2321 C C . VAL B 1 126 ? 13.586 7.512 6.633 1 89.88 126 VAL B C 1
ATOM 2323 O O . VAL B 1 126 ? 12.422 7.863 6.863 1 89.88 126 VAL B O 1
ATOM 2326 N N . GLY B 1 127 ? 14.156 6.434 7.191 1 93.5 127 GLY B N 1
ATOM 2327 C CA . GLY B 1 127 ? 13.352 5.508 7.973 1 93.5 127 GLY B CA 1
ATOM 2328 C C . GLY B 1 127 ? 12.516 4.574 7.121 1 93.5 127 GLY B C 1
ATOM 2329 O O . GLY B 1 127 ? 12.828 4.348 5.949 1 93.5 127 GLY B O 1
ATOM 2330 N N . ARG B 1 128 ? 11.469 3.98 7.773 1 97.75 128 ARG B N 1
ATOM 2331 C CA . ARG B 1 128 ? 10.562 3.041 7.117 1 97.75 128 ARG B CA 1
ATOM 2332 C C . ARG B 1 128 ? 9.672 3.752 6.105 1 97.75 128 ARG B C 1
ATOM 2334 O O . ARG B 1 128 ? 9.156 4.832 6.383 1 97.75 128 ARG B O 1
ATOM 2341 N N . VAL B 1 129 ? 9.562 3.242 4.957 1 97.69 129 VAL B N 1
ATOM 2342 C CA . VAL B 1 129 ? 8.711 3.805 3.92 1 97.69 129 VAL B CA 1
ATOM 2343 C C . VAL B 1 129 ? 7.594 2.818 3.58 1 97.69 129 VAL B C 1
ATOM 2345 O O . VAL B 1 129 ? 7.855 1.651 3.283 1 97.69 129 VAL B O 1
ATOM 2348 N N . ARG B 1 130 ? 6.371 3.287 3.586 1 98.81 130 ARG B N 1
ATOM 2349 C CA . ARG B 1 130 ? 5.219 2.395 3.525 1 98.81 130 ARG B CA 1
ATOM 2350 C C . ARG B 1 130 ? 4.625 2.359 2.119 1 98.81 130 ARG B C 1
ATOM 2352 O O . ARG B 1 130 ? 4.254 1.294 1.625 1 98.81 130 ARG B O 1
ATOM 2359 N N . ASP B 1 131 ? 4.426 3.52 1.518 1 98.75 131 ASP B N 1
ATOM 2360 C CA . ASP B 1 131 ? 3.828 3.58 0.187 1 98.75 131 ASP B CA 1
ATOM 2361 C C . ASP B 1 131 ? 4.496 4.656 -0.667 1 98.75 131 ASP B C 1
ATOM 2363 O O . ASP B 1 131 ? 5.137 5.566 -0.137 1 98.75 131 ASP B O 1
ATOM 2367 N N . ILE B 1 132 ? 4.344 4.477 -1.952 1 97.88 132 ILE B N 1
ATOM 2368 C CA . ILE B 1 132 ? 4.988 5.375 -2.906 1 97.88 132 ILE B CA 1
ATOM 2369 C C . ILE B 1 132 ? 4.059 5.621 -4.094 1 97.88 132 ILE B C 1
ATOM 2371 O O . ILE B 1 132 ? 3.223 4.773 -4.418 1 97.88 132 ILE B O 1
ATOM 2375 N N . PHE B 1 133 ? 4.273 6.738 -4.664 1 95.56 133 PHE B N 1
ATOM 2376 C CA . PHE B 1 133 ? 3.564 7.133 -5.875 1 95.56 133 PHE B CA 1
ATOM 2377 C C . PHE B 1 133 ? 4.441 8.016 -6.754 1 95.56 133 PHE B C 1
ATOM 2379 O O . PHE B 1 133 ? 5.223 8.82 -6.246 1 95.56 133 PHE B O 1
ATOM 2386 N N . ILE B 1 134 ? 4.23 7.809 -8.039 1 94.38 134 ILE B N 1
ATOM 2387 C CA . ILE B 1 134 ? 4.957 8.656 -8.977 1 94.38 134 ILE B CA 1
ATOM 2388 C C . ILE B 1 134 ? 3.969 9.516 -9.766 1 94.38 134 ILE B C 1
ATOM 2390 O O . ILE B 1 134 ? 2.996 9 -10.32 1 94.38 134 ILE B O 1
ATOM 2394 N N . LEU B 1 135 ? 4.125 10.711 -9.773 1 89.19 135 LEU B N 1
ATOM 2395 C CA . LEU B 1 135 ? 3.379 11.656 -10.586 1 89.19 135 LEU B CA 1
ATOM 2396 C C . LEU B 1 135 ? 4.324 12.547 -11.383 1 89.19 135 LEU B C 1
ATOM 2398 O O . LEU B 1 135 ? 5.141 13.273 -10.812 1 89.19 135 LEU B O 1
ATOM 2402 N N . ARG B 1 136 ? 4.211 12.398 -12.758 1 87.38 136 ARG B N 1
ATOM 2403 C CA . ARG B 1 136 ? 5.117 13.086 -13.672 1 87.38 136 ARG B CA 1
ATOM 2404 C C . ARG B 1 136 ? 6.574 12.773 -13.344 1 87.38 136 ARG B C 1
ATOM 2406 O O . ARG B 1 136 ? 6.992 11.617 -13.398 1 87.38 136 ARG B O 1
ATOM 2413 N N . ASP B 1 137 ? 7.363 13.664 -12.852 1 89.75 137 ASP B N 1
ATOM 2414 C CA . ASP B 1 137 ? 8.781 13.422 -12.609 1 89.75 137 ASP B CA 1
ATOM 2415 C C . ASP B 1 137 ? 9.117 13.539 -11.125 1 89.75 137 ASP B C 1
ATOM 2417 O O . ASP B 1 137 ? 10.266 13.805 -10.758 1 89.75 137 ASP B O 1
ATOM 2421 N N . HIS B 1 138 ? 8.047 13.297 -10.336 1 93.38 138 HIS B N 1
ATOM 2422 C CA . HIS B 1 138 ? 8.273 13.383 -8.891 1 93.38 138 HIS B CA 1
ATOM 2423 C C . HIS B 1 138 ? 7.902 12.078 -8.203 1 93.38 138 HIS B C 1
ATOM 2425 O O . HIS B 1 138 ? 6.926 11.422 -8.578 1 93.38 138 HIS B O 1
ATOM 2431 N N . LEU B 1 139 ? 8.727 11.766 -7.238 1 94.69 139 LEU B N 1
ATOM 2432 C CA . LEU B 1 139 ? 8.492 10.656 -6.324 1 94.69 139 LEU B CA 1
ATOM 2433 C C . LEU B 1 139 ? 7.844 11.141 -5.035 1 94.69 139 LEU B C 1
ATOM 2435 O O . LEU B 1 139 ? 8.367 12.039 -4.367 1 94.69 139 LEU B O 1
ATOM 2439 N N . PHE B 1 140 ? 6.68 10.625 -4.762 1 94.81 140 PHE B N 1
ATOM 2440 C CA . PHE B 1 140 ? 5.988 10.828 -3.494 1 94.81 140 PHE B CA 1
ATOM 2441 C C . PHE B 1 140 ? 6.051 9.578 -2.631 1 94.81 140 PHE B C 1
ATOM 2443 O O . PHE B 1 140 ? 5.832 8.469 -3.123 1 94.81 140 PHE B O 1
ATOM 2450 N N . PHE B 1 141 ? 6.398 9.742 -1.36 1 97.12 141 PHE B N 1
ATOM 2451 C CA . PHE B 1 141 ? 6.305 8.586 -0.479 1 97.12 141 PHE B CA 1
ATOM 2452 C C . PHE B 1 141 ? 5.996 9.016 0.95 1 97.12 141 PHE B C 1
ATOM 2454 O O . PHE B 1 141 ? 6.137 10.188 1.294 1 97.12 141 PHE B O 1
ATOM 2461 N N . VAL B 1 142 ? 5.508 8.055 1.711 1 97.44 142 VAL B N 1
ATOM 2462 C CA . VAL B 1 142 ? 5.16 8.312 3.105 1 97.44 142 VAL B CA 1
ATOM 2463 C C . VAL B 1 142 ? 6.008 7.43 4.02 1 97.44 142 VAL B C 1
ATOM 2465 O O . VAL B 1 142 ? 6.238 6.254 3.725 1 97.44 142 VAL B O 1
ATOM 2468 N N . THR B 1 143 ? 6.465 8.086 5.062 1 96.69 143 THR B N 1
ATOM 2469 C CA . THR B 1 143 ? 7.184 7.309 6.062 1 96.69 143 THR B CA 1
ATOM 2470 C C . THR B 1 143 ? 6.211 6.605 7.004 1 96.69 143 THR B C 1
ATOM 2472 O O . THR B 1 143 ? 5.035 6.973 7.074 1 96.69 143 THR B O 1
ATOM 2475 N N . ASN B 1 144 ? 6.641 5.605 7.602 1 96.81 144 ASN B N 1
ATOM 2476 C CA . ASN B 1 144 ? 5.824 4.77 8.477 1 96.81 144 ASN B CA 1
ATOM 2477 C C . ASN B 1 144 ? 6.582 4.363 9.734 1 96.81 144 ASN B C 1
ATOM 2479 O O . ASN B 1 144 ? 6.648 3.18 10.07 1 96.81 144 ASN B O 1
ATOM 2483 N N . ASN B 1 145 ? 7.023 5.27 10.445 1 94.44 145 ASN B N 1
ATOM 2484 C CA . ASN B 1 145 ? 7.902 5.012 11.578 1 94.44 145 ASN B CA 1
ATOM 2485 C C . ASN B 1 145 ? 7.113 4.84 12.875 1 94.44 145 ASN B C 1
ATOM 2487 O O . ASN B 1 145 ? 7.668 4.434 13.898 1 94.44 145 ASN B O 1
ATOM 2491 N N . THR B 1 146 ? 5.887 5.141 12.859 1 91.56 146 THR B N 1
ATOM 2492 C CA . THR B 1 146 ? 5.047 5.031 14.047 1 91.56 146 THR B CA 1
ATOM 2493 C C . THR B 1 146 ? 4.242 3.736 14.023 1 91.56 146 THR B C 1
ATOM 2495 O O . THR B 1 146 ? 3.18 3.646 14.641 1 91.56 146 THR B O 1
ATOM 2498 N N . ASP B 1 147 ? 4.703 2.725 13.297 1 92.25 147 ASP B N 1
ATOM 2499 C CA . ASP B 1 147 ? 3.971 1.472 13.141 1 92.25 147 ASP B CA 1
ATOM 2500 C C . ASP B 1 147 ? 4.312 0.489 14.258 1 92.25 147 ASP B C 1
ATOM 2502 O O . ASP B 1 147 ? 3.92 -0.678 14.211 1 92.25 147 ASP B O 1
ATOM 2506 N N . GLY B 1 148 ? 5.102 0.938 15.289 1 90.69 148 GLY B N 1
ATOM 2507 C CA . GLY B 1 148 ? 5.48 0.092 16.406 1 90.69 148 GLY B CA 1
ATOM 2508 C C . GLY B 1 148 ? 6.793 -0.636 16.188 1 90.69 148 GLY B C 1
ATOM 2509 O O . GLY B 1 148 ? 7.328 -1.256 17.109 1 90.69 148 GLY B O 1
ATOM 2510 N N . ARG B 1 149 ? 7.352 -0.576 15.008 1 89.81 149 ARG B N 1
ATOM 2511 C CA . ARG B 1 149 ? 8.609 -1.235 14.68 1 89.81 149 ARG B CA 1
ATOM 2512 C C . ARG B 1 149 ? 9.688 -0.214 14.328 1 89.81 149 ARG B C 1
ATOM 2514 O O . ARG B 1 149 ? 10.883 -0.497 14.453 1 89.81 149 ARG B O 1
ATOM 2521 N N . GLY B 1 150 ? 9.195 0.975 13.867 1 89.94 150 GLY B N 1
ATOM 2522 C CA . GLY B 1 150 ? 10.125 2.039 13.523 1 89.94 150 GLY B CA 1
ATOM 2523 C C . GLY B 1 150 ? 10.531 2.881 14.719 1 89.94 150 GLY B C 1
ATOM 2524 O O . GLY B 1 150 ? 10.07 2.648 15.836 1 89.94 150 GLY B O 1
ATOM 2525 N N . VAL B 1 151 ? 11.492 3.725 14.5 1 88.94 151 VAL B N 1
ATOM 2526 C CA . VAL B 1 151 ? 11.922 4.699 15.5 1 88.94 151 VAL B CA 1
ATOM 2527 C C . VAL B 1 151 ? 11.477 6.098 15.078 1 88.94 151 VAL B C 1
ATOM 2529 O O . VAL B 1 151 ? 12.156 6.754 14.281 1 88.94 151 VAL B O 1
ATOM 2532 N N . PRO B 1 152 ? 10.391 6.496 15.609 1 87.44 152 PRO B N 1
ATOM 2533 C CA . PRO B 1 152 ? 9.836 7.773 15.148 1 87.44 152 PRO B CA 1
ATOM 2534 C C . PRO B 1 152 ? 10.688 8.969 15.562 1 87.44 152 PRO B C 1
ATOM 2536 O O . PRO B 1 152 ? 11.25 8.984 16.672 1 87.44 152 PRO B O 1
ATOM 2539 N N . SER B 1 153 ? 11 9.883 14.602 1 80 153 SER B N 1
ATOM 2540 C CA . SER B 1 153 ? 11.57 11.188 14.898 1 80 153 SER B CA 1
ATOM 2541 C C . SER B 1 153 ? 10.484 12.227 15.156 1 80 153 SER B C 1
ATOM 2543 O O . SER B 1 153 ? 9.289 11.914 15.062 1 80 153 SER B O 1
ATOM 2545 N N . ASN B 1 154 ? 11.047 13.469 15.352 1 77.5 154 ASN B N 1
ATOM 2546 C CA . ASN B 1 154 ? 10.078 14.547 15.555 1 77.5 154 ASN B CA 1
ATOM 2547 C C . ASN B 1 154 ? 9.266 14.82 14.289 1 77.5 154 ASN B C 1
ATOM 2549 O O . ASN B 1 154 ? 9.828 14.891 13.195 1 77.5 154 ASN B O 1
ATOM 2553 N N . HIS B 1 155 ? 8.016 14.695 14.352 1 78.31 155 HIS B N 1
ATOM 2554 C CA . HIS B 1 155 ? 7.059 15.07 13.312 1 78.31 155 HIS B CA 1
ATOM 2555 C C . HIS B 1 155 ? 6.719 13.875 12.43 1 78.31 155 HIS B C 1
ATOM 2557 O O . HIS B 1 155 ? 6.051 14.023 11.406 1 78.31 155 HIS B O 1
ATOM 2563 N N . ASP B 1 156 ? 7.535 12.781 12.836 1 86.62 156 ASP B N 1
ATOM 2564 C CA . ASP B 1 156 ? 7.059 11.602 12.117 1 86.62 156 ASP B CA 1
ATOM 2565 C C . ASP B 1 156 ? 5.582 11.336 12.414 1 86.62 156 ASP B C 1
ATOM 2567 O O . ASP B 1 156 ? 5.113 11.586 13.523 1 86.62 156 ASP B O 1
ATOM 2571 N N . ASP B 1 157 ? 4.996 10.727 11.375 1 95.38 157 ASP B N 1
ATOM 2572 C CA . ASP B 1 157 ? 5.363 10.367 10.008 1 95.38 157 ASP B CA 1
ATOM 2573 C C . ASP B 1 157 ? 5.172 11.539 9.055 1 95.38 157 ASP B C 1
ATOM 2575 O O . ASP B 1 157 ? 4.453 12.492 9.375 1 95.38 157 ASP B O 1
ATOM 2579 N N . LYS B 1 158 ? 5.84 11.477 7.906 1 93.94 158 LYS B N 1
ATOM 2580 C CA . LYS B 1 158 ? 5.844 12.57 6.938 1 93.94 158 LYS B CA 1
ATOM 2581 C C . LYS B 1 158 ? 5.547 12.062 5.531 1 93.94 158 LYS B C 1
ATOM 2583 O O . LYS B 1 158 ? 5.859 10.914 5.199 1 93.94 158 LYS B O 1
ATOM 2588 N N . PHE B 1 159 ? 4.914 12.914 4.758 1 95 159 PHE B N 1
ATOM 2589 C CA . PHE B 1 159 ? 4.863 12.773 3.307 1 95 159 PHE B CA 1
ATOM 2590 C C . PHE B 1 159 ? 6.004 13.531 2.646 1 95 159 PHE B C 1
ATOM 2592 O O . PHE B 1 159 ? 6.215 14.719 2.93 1 95 159 PHE B O 1
ATOM 2599 N N . ILE B 1 160 ? 6.684 12.867 1.777 1 94.38 160 ILE B N 1
ATOM 2600 C CA . ILE B 1 160 ? 7.852 13.453 1.126 1 94.38 160 ILE B CA 1
ATOM 2601 C C . ILE B 1 160 ? 7.613 13.539 -0.38 1 94.38 160 ILE B C 1
ATOM 2603 O O . ILE B 1 160 ? 7.066 12.609 -0.982 1 94.38 160 ILE B O 1
ATOM 2607 N N . LYS B 1 161 ? 8.008 14.656 -0.933 1 93.25 161 LYS B N 1
ATOM 2608 C CA . LYS B 1 161 ? 8.023 14.867 -2.377 1 93.25 161 LYS B CA 1
ATOM 2609 C C . LYS B 1 161 ? 9.43 15.227 -2.861 1 93.25 161 LYS B C 1
ATOM 2611 O O . LYS B 1 161 ? 10.062 16.141 -2.334 1 93.25 161 LYS B O 1
ATOM 2616 N N . MET B 1 162 ? 9.852 14.484 -3.908 1 91.06 162 MET B N 1
ATOM 2617 C CA . MET B 1 162 ? 11.164 14.781 -4.457 1 91.06 162 MET B CA 1
ATOM 2618 C C . MET B 1 162 ? 11.227 14.453 -5.945 1 91.06 162 MET B C 1
ATOM 2620 O O . MET B 1 162 ? 10.445 13.625 -6.43 1 91.06 162 MET B O 1
ATOM 2624 N N . PRO B 1 163 ? 12.102 15.172 -6.625 1 90.38 163 PRO B N 1
ATOM 2625 C CA . PRO B 1 163 ? 12.328 14.695 -7.992 1 90.38 163 PRO B CA 1
ATOM 2626 C C . PRO B 1 163 ? 12.828 13.258 -8.047 1 90.38 163 PRO B C 1
ATOM 2628 O O . PRO B 1 163 ? 13.562 12.82 -7.152 1 90.38 163 PRO B O 1
ATOM 2631 N N . ILE B 1 164 ? 12.359 12.539 -9.016 1 91.12 164 ILE B N 1
ATOM 2632 C CA . ILE B 1 164 ? 12.844 11.172 -9.148 1 91.12 164 ILE B CA 1
ATOM 2633 C C . ILE B 1 164 ? 14.367 11.172 -9.305 1 91.12 164 ILE B C 1
ATOM 2635 O O . ILE B 1 164 ? 14.898 11.766 -10.242 1 91.12 164 ILE B O 1
ATOM 2639 N N . PRO B 1 165 ? 15.008 10.539 -8.375 1 85 165 PRO B N 1
ATOM 2640 C CA . PRO B 1 165 ? 16.453 10.445 -8.555 1 85 165 PRO B CA 1
ATOM 2641 C C . PRO B 1 165 ? 16.844 9.641 -9.789 1 85 165 PRO B C 1
ATOM 2643 O O . PRO B 1 165 ? 16.109 8.734 -10.195 1 85 165 PRO B O 1
ATOM 2646 N N . LYS B 1 166 ? 17.953 10.078 -10.492 1 81.5 166 LYS B N 1
ATOM 2647 C CA . LYS B 1 166 ? 18.469 9.25 -11.586 1 81.5 166 LYS B CA 1
ATOM 2648 C C . LYS B 1 166 ? 18.891 7.871 -11.078 1 81.5 166 LYS B C 1
ATOM 2650 O O . LYS B 1 166 ? 19.719 7.762 -10.18 1 81.5 166 LYS B O 1
ATOM 2655 N N . ALA B 1 167 ? 18.219 6.824 -11.453 1 77 167 ALA B N 1
ATOM 2656 C CA . ALA B 1 167 ? 18.5 5.488 -10.93 1 77 167 ALA B CA 1
ATOM 2657 C C . ALA B 1 167 ? 19.422 4.715 -11.859 1 77 167 ALA B C 1
ATOM 2659 O O . ALA B 1 167 ? 20.219 3.887 -11.406 1 77 167 ALA B O 1
ATOM 2660 N N . PHE B 1 168 ? 19.281 4.953 -13.07 1 81.06 168 PHE B N 1
ATOM 2661 C CA . PHE B 1 168 ? 20.047 4.191 -14.047 1 81.06 168 PHE B CA 1
ATOM 2662 C C . PHE B 1 168 ? 20.531 5.09 -15.18 1 81.06 168 PHE B C 1
ATOM 2664 O O . PHE B 1 168 ? 19.906 6.109 -15.477 1 81.06 168 PHE B O 1
#

Foldseek 3Di:
DDQDPVQHDPPPRVPNDRPDFEDQAAAWAEWEADPVGWIWTWGFDPQFLTAIATGGGHAHQQPPNDGAPDDDPRHDYGLDGGVRDGFCWHAWYDDDQWIWTFGAVQAAIKIARSVVSDIDGDTHDLHGWHYWDDDDQKIKTWHDQPVVPHDDDPPPIDIDIDGDDDTD/DDQDPVQHDPPVRVPNDRPDFEDQAAAWAEWEADPVGWIWTWGFDPQFLTAIATGGGHAHQQPPNDGAPDDDPRHDYGLDGGVRDGFCWHAWYDDDQWIWIFGAVQAAIKIARSVVSDIDGDTHDLHGWHYWDDDDQKIKTWHDQPVVPHDDDPPPIDIDIDGDDDTD

Nearest PDB structures (foldseek):
  3a9h-assembly1_A  TM=8.759E-01  e=1.402E-13  Pyrobaculum aerophilum
  3das-assembly1_A  TM=8.569E-01  e=3.887E-13  Streptomyces coelicolor
  8re0-assembly1_A  TM=7.244E-01  e=8.437E-08  Acinetobacter calcoaceticus
  8rg1-assembly1_B  TM=7.189E-01  e=9.910E-08  Acinetobacter calcoaceticus
  3s8z-assembly1_A  TM=4.632E-01  e=5.624E-03  Homo sapiens